Protein AF-A0A7S0QU33-F1 (afdb_monomer)

Secondary structure (DSSP, 8-state):
---PPPPPPPPEEEEE--TTTS-TTTHHHHHHHHHHHTT--EEEE---SHHHHHHT-TTEEEEE----SS-SGGGS-HHHHHHHHHHHHTT-EEEESSTTSHHHHHHHHHHHT----B---EESS---EEEPPS---TT----TTTS--SBPP-SEE-PEEGGGSPTT-EEEEEETTEEEEEEEEEEEETTEEEEEE-B-TT-S--THHHHHHHHHHT----TTS----------------------S------------------------PPPPPP-PPPP---PPP-----------------------SS---------------

Solvent-accessible surface area (backbone atoms only — not comparable to full-atom values): 20404 Å² total; per-residue (Å²): 131,86,79,81,70,82,77,76,78,77,58,52,31,33,36,49,54,32,67,75,21,25,43,58,87,34,26,34,41,44,54,50,48,42,30,50,75,71,68,47,72,65,46,80,44,60,79,67,49,34,66,53,43,62,65,60,52,44,61,19,31,42,35,37,44,41,42,74,63,27,60,60,56,86,76,44,51,72,61,18,38,51,27,46,44,50,31,24,34,60,25,11,35,40,37,33,29,30,34,11,41,76,40,44,30,52,36,48,20,65,49,67,72,51,67,63,39,56,52,52,77,43,64,72,41,79,61,38,29,33,61,59,88,72,89,69,58,88,66,61,83,78,44,94,88,80,40,77,66,65,30,71,42,47,59,43,33,20,14,26,21,49,90,33,52,58,92,81,40,45,58,44,22,20,43,76,94,42,79,56,25,16,40,26,32,44,30,57,34,43,50,14,30,44,34,36,32,7,51,52,47,66,54,93,77,52,72,51,54,41,55,54,52,43,53,59,68,64,61,73,82,64,91,83,50,51,78,50,72,83,83,77,64,83,74,76,74,80,79,79,83,71,97,70,81,88,80,93,74,85,84,87,78,94,73,94,73,82,87,84,82,88,80,85,80,86,80,88,80,84,90,82,84,84,84,87,85,83,85,87,85,81,88,84,87,84,83,85,90,79,84,88,84,84,88,81,91,77,90,79,77,91,75,87,82,85,85,80,86,79,88,70,88,89,74,93,77,89,81,85,80,82,84,80,84,82,86,80,134

Organism: NCBI:txid1411642

Mean predicted aligned error: 16.17 Å

pLDDT: mean 72.42, std 28.37, range [24.34, 98.56]

Structure (mmCIF, N/CA/C/O backbone):
data_AF-A0A7S0QU33-F1
#
_entry.id   AF-A0A7S0QU33-F1
#
loop_
_atom_site.group_PDB
_atom_site.id
_atom_site.type_symbol
_atom_site.label_atom_id
_atom_site.label_alt_id
_atom_site.label_comp_id
_atom_site.label_asym_id
_atom_site.label_entity_id
_atom_site.label_seq_id
_atom_site.pdbx_PDB_ins_code
_atom_site.Cartn_x
_atom_site.Cartn_y
_atom_site.Cartn_z
_atom_site.occupancy
_atom_site.B_iso_or_equiv
_atom_site.auth_seq_id
_atom_site.auth_comp_id
_atom_site.auth_asym_id
_atom_site.auth_atom_id
_atom_site.pdbx_PDB_model_num
ATOM 1 N N . GLY A 1 1 ? -28.011 -23.285 -18.938 1.00 37.91 1 GLY A N 1
ATOM 2 C CA . GLY A 1 1 ? -27.652 -21.861 -19.028 1.00 37.91 1 GLY A CA 1
ATOM 3 C C . GLY A 1 1 ? -26.923 -21.502 -17.762 1.00 37.91 1 GLY A C 1
ATOM 4 O O . GLY A 1 1 ? -27.447 -21.803 -16.700 1.00 37.91 1 GLY A O 1
ATOM 5 N N . PHE A 1 2 ? -25.710 -20.969 -17.866 1.00 29.53 2 PHE A N 1
ATOM 6 C CA . PHE A 1 2 ? -24.982 -20.482 -16.698 1.00 29.53 2 PHE A CA 1
ATOM 7 C C . PHE A 1 2 ? -25.530 -19.105 -16.334 1.00 29.53 2 PHE A C 1
ATOM 9 O O . PHE A 1 2 ? -25.471 -18.174 -17.134 1.00 29.53 2 PHE A O 1
ATOM 16 N N . THR A 1 3 ? -26.120 -19.001 -15.150 1.00 30.78 3 THR A N 1
ATOM 17 C CA . THR A 1 3 ? -26.525 -17.731 -14.557 1.00 30.78 3 THR A CA 1
ATOM 18 C C . THR A 1 3 ? -25.258 -17.061 -14.040 1.00 30.78 3 THR A C 1
ATOM 20 O O . THR A 1 3 ? -24.637 -17.560 -13.103 1.00 30.78 3 THR A O 1
ATOM 23 N N . TYR A 1 4 ? -24.839 -15.961 -14.665 1.00 34.97 4 TYR A N 1
ATOM 24 C CA . TYR A 1 4 ? -23.817 -15.098 -14.082 1.00 34.97 4 TYR A CA 1
ATOM 25 C C . TYR A 1 4 ? -24.393 -14.525 -12.784 1.00 34.97 4 TYR A C 1
ATOM 27 O O . TYR A 1 4 ? -25.460 -13.907 -12.795 1.00 34.97 4 TYR A O 1
ATOM 35 N N . GLY A 1 5 ? -23.731 -14.802 -11.658 1.00 34.19 5 GLY A N 1
ATOM 36 C CA . GLY A 1 5 ? -24.040 -14.153 -10.386 1.00 34.19 5 GLY A CA 1
ATOM 37 C C . GLY A 1 5 ? -23.886 -12.630 -10.495 1.00 34.19 5 GLY A C 1
ATOM 38 O O . GLY A 1 5 ? -23.319 -12.147 -11.479 1.00 34.19 5 GLY A O 1
ATOM 39 N N . PRO A 1 6 ? -24.391 -11.862 -9.513 1.00 36.75 6 PRO A N 1
ATOM 40 C CA . PRO A 1 6 ? -24.254 -10.411 -9.521 1.00 36.75 6 PRO A CA 1
ATOM 41 C C . PRO A 1 6 ? -22.778 -10.046 -9.690 1.00 36.75 6 PRO A C 1
ATOM 43 O O . PRO A 1 6 ? -21.927 -10.532 -8.943 1.00 36.75 6 PRO A O 1
ATOM 46 N N . THR A 1 7 ? -22.482 -9.220 -10.693 1.00 40.84 7 THR A N 1
ATOM 47 C CA . THR A 1 7 ? -21.170 -8.609 -10.895 1.00 40.84 7 THR A CA 1
ATOM 48 C C . THR A 1 7 ? -20.750 -8.003 -9.562 1.00 40.84 7 THR A C 1
ATOM 50 O O . THR A 1 7 ? -21.481 -7.178 -9.010 1.00 40.84 7 THR A O 1
ATOM 53 N N . ALA A 1 8 ? -19.631 -8.463 -8.997 1.00 52.16 8 ALA A N 1
ATOM 54 C CA . ALA A 1 8 ? -19.090 -7.868 -7.784 1.00 52.16 8 ALA A CA 1
ATOM 55 C C . ALA A 1 8 ? -18.996 -6.352 -8.010 1.00 52.16 8 ALA A C 1
ATOM 57 O O . ALA A 1 8 ? -18.514 -5.920 -9.058 1.00 52.16 8 ALA A O 1
ATOM 58 N N . ALA A 1 9 ? -19.535 -5.556 -7.081 1.00 53.78 9 ALA A N 1
ATOM 59 C CA . ALA A 1 9 ? -19.411 -4.105 -7.150 1.00 53.78 9 ALA A CA 1
ATOM 60 C C . ALA A 1 9 ? -17.927 -3.762 -7.339 1.00 53.78 9 ALA A C 1
ATOM 62 O O . ALA A 1 9 ? -17.094 -4.308 -6.614 1.00 53.78 9 ALA A O 1
ATOM 63 N N . SER A 1 10 ? -17.599 -2.930 -8.332 1.00 60.75 10 SER A N 1
ATOM 64 C CA . SER A 1 10 ? -16.208 -2.560 -8.592 1.00 60.75 10 SER A CA 1
ATOM 65 C C . SER A 1 10 ? -15.614 -1.956 -7.325 1.00 60.75 10 SER A C 1
ATOM 67 O O . SER A 1 10 ? -16.211 -1.039 -6.752 1.00 60.75 10 SER A O 1
ATOM 69 N N . ASN A 1 11 ? -14.456 -2.449 -6.892 1.00 73.69 11 ASN A N 1
ATOM 70 C CA . ASN A 1 11 ? -13.748 -1.827 -5.782 1.00 73.69 11 ASN A CA 1
ATOM 71 C C . ASN A 1 11 ? -13.455 -0.371 -6.149 1.00 73.69 11 ASN A C 1
ATOM 73 O O . ASN A 1 11 ? -12.926 -0.098 -7.226 1.00 73.69 11 ASN A O 1
ATOM 77 N N . ILE A 1 12 ? -13.798 0.565 -5.265 1.00 89.31 12 ILE A N 1
ATOM 78 C CA . ILE A 1 12 ? -13.399 1.959 -5.458 1.00 89.31 12 ILE A CA 1
ATOM 79 C C . ILE A 1 12 ? -11.929 2.060 -5.062 1.00 89.31 12 ILE A C 1
ATOM 81 O O . ILE A 1 12 ? -11.586 1.777 -3.912 1.00 89.31 12 ILE A O 1
ATOM 85 N N . VAL A 1 13 ? -11.073 2.437 -6.010 1.00 95.44 13 VAL A N 1
ATOM 86 C CA . VAL A 1 13 ? -9.647 2.671 -5.770 1.00 95.44 13 VAL A CA 1
ATOM 87 C C . VAL A 1 13 ? -9.445 4.133 -5.397 1.00 95.44 13 VAL A C 1
ATOM 89 O O . VAL A 1 13 ? -10.005 5.025 -6.030 1.00 95.44 13 VAL A O 1
ATOM 92 N N . ARG A 1 14 ? -8.663 4.391 -4.351 1.00 97.12 14 ARG A N 1
ATOM 93 C CA . ARG A 1 14 ? -8.350 5.741 -3.884 1.00 97.12 14 ARG A CA 1
ATOM 94 C C . ARG A 1 14 ? -6.863 5.898 -3.659 1.00 97.12 14 ARG A C 1
ATOM 96 O O . ARG A 1 14 ? -6.252 5.019 -3.059 1.00 97.12 14 ARG A O 1
ATOM 103 N N . VAL A 1 15 ? -6.302 7.019 -4.093 1.00 98.25 15 VAL A N 1
ATOM 104 C CA . VAL A 1 15 ? -4.880 7.332 -3.932 1.00 98.25 15 VAL A CA 1
ATOM 105 C C . VAL A 1 15 ? -4.728 8.506 -2.971 1.00 98.25 15 VAL A C 1
ATOM 107 O O . VAL A 1 15 ? -5.352 9.557 -3.150 1.00 98.25 15 VAL A O 1
ATOM 110 N N . PHE A 1 16 ? -3.915 8.317 -1.933 1.00 98.56 16 PHE A N 1
ATOM 111 C CA . PHE A 1 16 ? -3.580 9.370 -0.982 1.00 98.56 16 PHE A CA 1
ATOM 112 C C . PHE A 1 16 ? -2.624 10.385 -1.621 1.00 98.56 16 PHE A C 1
ATOM 114 O O . PHE A 1 16 ? -1.623 10.008 -2.221 1.00 98.56 16 PHE A O 1
ATOM 121 N N . TYR A 1 17 ? -2.943 11.672 -1.494 1.00 98.44 17 TYR A N 1
ATOM 122 C CA . TYR A 1 17 ? -2.355 12.760 -2.293 1.00 98.44 17 TYR A CA 1
ATOM 123 C C . TYR A 1 17 ? -2.097 14.028 -1.488 1.00 98.44 17 TYR A C 1
ATOM 125 O O . TYR A 1 17 ? -2.180 15.151 -1.989 1.00 98.44 17 TYR A O 1
ATOM 133 N N . ASN A 1 18 ? -1.858 13.875 -0.193 1.00 98.56 18 ASN A N 1
ATOM 134 C CA . ASN A 1 18 ? -1.586 15.020 0.651 1.00 98.56 18 ASN A CA 1
ATOM 135 C C . ASN A 1 18 ? -0.123 15.478 0.464 1.00 98.56 18 ASN A C 1
ATOM 137 O O . ASN A 1 18 ? 0.781 14.755 0.892 1.00 98.56 18 ASN A O 1
ATOM 141 N N . PRO A 1 19 ? 0.128 16.676 -0.100 1.00 98.44 19 PRO A N 1
ATOM 142 C CA . PRO A 1 19 ? 1.479 17.148 -0.411 1.00 98.44 19 PRO A CA 1
ATOM 143 C C . PRO A 1 19 ? 2.332 17.434 0.831 1.00 98.44 19 PRO A C 1
ATOM 145 O O . PRO A 1 19 ? 3.513 17.728 0.710 1.00 98.44 19 PRO A O 1
ATOM 148 N N . SER A 1 20 ? 1.754 17.385 2.036 1.00 98.50 20 SER A N 1
ATOM 149 C CA . SER A 1 20 ? 2.531 17.433 3.277 1.00 98.50 20 SER A CA 1
ATOM 150 C C . SER A 1 20 ? 3.271 16.127 3.570 1.00 98.50 20 SER A C 1
ATOM 152 O O . SER A 1 20 ? 4.161 16.138 4.415 1.00 98.50 20 SER A O 1
ATOM 154 N N . PHE A 1 21 ? 2.906 15.019 2.917 1.00 98.50 21 PHE A N 1
ATOM 155 C CA . PHE A 1 21 ? 3.463 13.696 3.208 1.00 98.50 21 PHE A CA 1
ATOM 156 C C . PHE A 1 21 ? 3.983 12.981 1.967 1.00 98.50 21 PHE A C 1
ATOM 158 O O . PHE A 1 21 ? 5.049 12.389 2.045 1.00 98.50 21 PHE A O 1
ATOM 165 N N . VAL A 1 22 ? 3.282 13.061 0.835 1.00 98.19 22 VAL A N 1
ATOM 166 C CA . VAL A 1 22 ? 3.696 12.410 -0.419 1.00 98.19 22 VAL A CA 1
ATOM 167 C C . VAL A 1 22 ? 4.172 13.452 -1.426 1.00 98.19 22 VAL A C 1
ATOM 169 O O . VAL A 1 22 ? 3.625 14.558 -1.466 1.00 98.19 22 VAL A O 1
ATOM 172 N N . ASP A 1 23 ? 5.134 13.104 -2.283 1.00 97.50 23 ASP A N 1
ATOM 173 C CA . ASP A 1 23 ? 5.440 13.937 -3.448 1.00 97.50 23 ASP A CA 1
ATOM 174 C C . ASP A 1 23 ? 4.382 13.693 -4.544 1.00 97.50 23 ASP A C 1
ATOM 176 O O . ASP A 1 23 ? 4.294 12.672 -5.232 1.00 97.50 23 ASP A O 1
ATOM 180 N N . VAL A 1 24 ? 3.497 14.687 -4.652 1.00 97.94 24 VAL A N 1
ATOM 181 C CA . VAL A 1 24 ? 2.342 14.692 -5.559 1.00 97.94 24 VAL A CA 1
ATOM 182 C C . VAL A 1 24 ? 2.713 14.950 -7.017 1.00 97.94 24 VAL A C 1
ATOM 184 O O . VAL A 1 24 ? 1.849 14.854 -7.886 1.00 97.94 24 VAL A O 1
ATOM 187 N N . THR A 1 25 ? 3.968 15.308 -7.286 1.00 97.50 25 THR A N 1
ATOM 188 C CA . THR A 1 25 ? 4.493 15.591 -8.627 1.00 97.50 25 THR A CA 1
ATOM 189 C C . THR A 1 25 ? 5.275 14.425 -9.217 1.00 97.50 25 THR A C 1
ATOM 191 O O . THR A 1 25 ? 5.573 14.454 -10.409 1.00 97.50 25 THR A O 1
ATOM 194 N N . ARG A 1 26 ? 5.595 13.406 -8.409 1.00 96.31 26 ARG A N 1
ATOM 195 C CA . ARG A 1 26 ? 6.291 12.189 -8.835 1.00 96.31 26 ARG A CA 1
ATOM 196 C C . ARG A 1 26 ? 5.549 10.941 -8.388 1.00 96.31 26 ARG A C 1
ATOM 198 O O . ARG A 1 26 ? 4.709 10.470 -9.138 1.00 96.31 26 ARG A O 1
ATOM 205 N N . GLU A 1 27 ? 5.798 10.413 -7.202 1.00 96.38 27 GLU A N 1
ATOM 206 C CA . GLU A 1 27 ? 5.392 9.068 -6.781 1.00 96.38 27 GLU A CA 1
ATOM 207 C C . GLU A 1 27 ? 3.871 8.912 -6.822 1.00 96.38 27 GLU A C 1
ATOM 209 O O . GLU A 1 27 ? 3.357 7.989 -7.457 1.00 96.38 27 GLU A O 1
ATOM 214 N N . ALA A 1 28 ? 3.127 9.853 -6.228 1.00 97.94 28 ALA A N 1
ATOM 215 C CA . ALA A 1 28 ? 1.667 9.793 -6.257 1.00 97.94 28 ALA A CA 1
ATOM 216 C C . ALA A 1 28 ? 1.124 9.936 -7.691 1.00 97.94 28 ALA A C 1
ATOM 218 O O . ALA A 1 28 ? 0.231 9.186 -8.091 1.00 97.94 28 ALA A O 1
ATOM 219 N N . MET A 1 29 ? 1.699 10.859 -8.477 1.00 98.19 29 MET A N 1
ATOM 220 C CA . MET A 1 29 ? 1.355 11.080 -9.890 1.00 98.19 29 MET A CA 1
ATOM 221 C C . MET A 1 29 ? 1.595 9.834 -10.732 1.00 98.19 29 MET A C 1
ATOM 223 O O . MET A 1 29 ? 0.696 9.388 -11.433 1.00 98.19 29 MET A O 1
ATOM 227 N N . HIS A 1 30 ? 2.764 9.223 -10.610 1.00 98.25 30 HIS A N 1
ATOM 228 C CA . HIS A 1 30 ? 3.146 8.039 -11.355 1.00 98.25 30 HIS A CA 1
ATOM 229 C C . HIS A 1 30 ? 2.296 6.820 -10.989 1.00 98.25 30 HIS A C 1
ATOM 231 O O . HIS A 1 30 ? 1.929 6.054 -11.879 1.00 98.25 30 HIS A O 1
ATOM 237 N N . MET A 1 31 ? 1.941 6.643 -9.711 1.00 98.12 31 MET A N 1
ATOM 238 C CA . MET A 1 31 ? 0.999 5.593 -9.314 1.00 98.12 31 MET A CA 1
ATOM 239 C C . MET A 1 31 ? -0.387 5.826 -9.935 1.00 98.12 31 MET A C 1
ATOM 241 O O . MET A 1 31 ? -0.985 4.886 -10.454 1.00 98.12 31 MET A O 1
ATOM 245 N N . SER A 1 32 ? -0.887 7.066 -9.955 1.00 98.06 32 SER A N 1
ATOM 246 C CA . SER A 1 32 ? -2.162 7.408 -10.613 1.00 98.06 32 SER A CA 1
ATOM 247 C C . SER A 1 32 ? -2.123 7.253 -12.133 1.00 98.06 32 SER A C 1
ATOM 249 O O . SER A 1 32 ? -3.102 6.801 -12.734 1.00 98.06 32 SER A O 1
ATOM 251 N N . ASP A 1 33 ? -0.998 7.587 -12.764 1.00 98.12 33 ASP A N 1
ATOM 252 C CA . ASP A 1 33 ? -0.774 7.391 -14.195 1.00 98.12 33 ASP A CA 1
ATOM 253 C C . ASP A 1 33 ? -0.796 5.901 -14.546 1.00 98.12 33 ASP A C 1
ATOM 255 O O . ASP A 1 33 ? -1.443 5.512 -15.517 1.00 98.12 33 ASP A O 1
ATOM 259 N N . ASP A 1 34 ? -0.158 5.052 -13.735 1.00 97.75 34 ASP A N 1
ATOM 260 C CA . ASP A 1 34 ? -0.164 3.599 -13.927 1.00 97.75 34 ASP A CA 1
ATOM 261 C C . ASP A 1 34 ? -1.577 3.010 -13.789 1.00 97.75 34 ASP A C 1
ATOM 263 O O . ASP A 1 34 ? -1.985 2.177 -14.602 1.00 97.75 34 ASP A O 1
ATOM 267 N N . LEU A 1 35 ? -2.360 3.473 -12.807 1.00 96.81 35 LEU A N 1
ATOM 268 C CA . LEU A 1 35 ? -3.768 3.083 -12.656 1.00 96.81 35 LEU A CA 1
ATOM 269 C C . LEU A 1 35 ? -4.606 3.531 -13.860 1.00 96.81 35 LEU A C 1
ATOM 271 O O . LEU A 1 35 ? -5.371 2.737 -14.411 1.00 96.81 35 LEU A O 1
ATOM 275 N N . SER A 1 36 ? -4.432 4.779 -14.302 1.00 96.81 36 SER A N 1
ATOM 276 C CA . SER A 1 36 ? -5.127 5.335 -15.471 1.00 96.81 36 SER A CA 1
ATOM 277 C C . SER A 1 36 ? -4.787 4.571 -16.747 1.00 96.81 36 SER A C 1
ATOM 279 O O . SER A 1 36 ? -5.680 4.233 -17.523 1.00 96.81 36 SER A O 1
ATOM 281 N N . ALA A 1 37 ? -3.506 4.252 -16.951 1.00 96.06 37 ALA A N 1
ATOM 282 C CA . ALA A 1 37 ? -3.022 3.491 -18.096 1.00 96.06 37 ALA A CA 1
ATOM 283 C C . ALA A 1 37 ? -3.596 2.065 -18.131 1.00 96.06 37 ALA A C 1
ATOM 285 O O . ALA A 1 37 ? -3.840 1.530 -19.212 1.00 96.06 37 ALA A O 1
ATOM 286 N N . ALA A 1 38 ? -3.871 1.473 -16.965 1.00 94.75 38 ALA A N 1
ATOM 287 C CA . ALA A 1 38 ? -4.558 0.188 -16.841 1.00 94.75 38 ALA A CA 1
ATOM 288 C C . ALA A 1 38 ? -6.095 0.282 -16.921 1.00 94.75 38 ALA A C 1
ATOM 290 O O . ALA A 1 38 ? -6.776 -0.737 -16.822 1.00 94.75 38 ALA A O 1
ATOM 291 N N . GLY A 1 39 ? -6.662 1.481 -17.094 1.00 94.62 39 GLY A N 1
ATOM 292 C CA . GLY A 1 39 ? -8.111 1.693 -17.133 1.00 94.62 39 GLY A CA 1
ATOM 293 C C . GLY A 1 39 ? -8.799 1.556 -15.770 1.00 94.62 39 GLY A C 1
ATOM 294 O O . GLY A 1 39 ? -10.012 1.352 -15.716 1.00 94.62 39 GLY A O 1
ATOM 295 N N . ILE A 1 40 ? -8.048 1.660 -14.670 1.00 93.81 40 ILE A N 1
ATOM 296 C CA . ILE A 1 40 ? -8.573 1.590 -13.306 1.00 93.81 40 ILE A CA 1
ATOM 297 C C . ILE A 1 40 ? -9.009 2.992 -12.874 1.00 93.81 40 ILE A C 1
ATOM 299 O O . ILE A 1 40 ? -8.189 3.875 -12.606 1.00 93.81 40 ILE A O 1
ATOM 303 N N . ALA A 1 41 ? -10.325 3.189 -12.788 1.00 93.75 41 ALA A N 1
ATOM 304 C CA . ALA A 1 41 ? -10.897 4.405 -12.226 1.00 93.75 41 ALA A CA 1
ATOM 305 C C . ALA A 1 41 ? -10.500 4.539 -10.750 1.00 93.75 41 ALA A C 1
ATOM 307 O O . ALA A 1 41 ? -10.657 3.596 -9.969 1.00 93.75 41 ALA A O 1
ATOM 308 N N . HIS A 1 42 ? -10.010 5.716 -10.372 1.00 95.19 42 HIS A N 1
ATOM 309 C CA . HIS A 1 42 ? -9.607 6.002 -9.005 1.00 95.19 42 HIS A CA 1
ATOM 310 C C . HIS A 1 42 ? -9.964 7.433 -8.599 1.00 95.19 42 HIS A C 1
ATOM 312 O O . HIS A 1 42 ? -10.117 8.324 -9.434 1.00 95.19 42 HIS A O 1
ATOM 318 N N . GLU A 1 43 ? -10.102 7.634 -7.293 1.00 96.56 43 GLU A N 1
ATOM 319 C CA . GLU A 1 43 ? -10.314 8.938 -6.673 1.00 96.56 43 GLU A CA 1
ATOM 320 C C . GLU A 1 43 ? -9.047 9.382 -5.942 1.00 96.56 43 GLU A C 1
ATOM 322 O O . GLU A 1 43 ? -8.257 8.571 -5.459 1.00 96.56 43 GLU A O 1
ATOM 327 N N . ILE A 1 44 ? -8.882 10.691 -5.816 1.00 97.25 44 ILE A N 1
ATOM 328 C CA . ILE A 1 44 ? -7.794 11.303 -5.063 1.00 97.25 44 ILE A CA 1
ATOM 329 C C . ILE A 1 44 ? -8.358 11.818 -3.739 1.00 97.25 44 ILE A C 1
ATOM 331 O O . ILE A 1 44 ? -9.435 12.415 -3.712 1.00 97.25 44 ILE A O 1
ATOM 335 N N . PHE A 1 45 ? -7.630 11.621 -2.640 1.00 97.88 45 PHE A N 1
ATOM 336 C CA . PHE A 1 45 ? -7.989 12.189 -1.341 1.00 97.88 45 PHE A CA 1
ATOM 337 C C . PHE A 1 45 ? -6.750 12.642 -0.562 1.00 97.88 45 PHE A C 1
ATOM 339 O O . PHE A 1 45 ? -5.646 12.139 -0.763 1.00 97.88 45 PHE A O 1
ATOM 346 N N . THR A 1 46 ? -6.925 13.617 0.329 1.00 98.25 46 THR A N 1
ATOM 347 C CA . THR A 1 46 ? -5.823 14.220 1.101 1.00 98.25 46 THR A CA 1
ATOM 348 C C . THR A 1 46 ? -6.033 14.162 2.611 1.00 98.25 46 THR A C 1
ATOM 350 O O . THR A 1 46 ? -5.087 14.370 3.372 1.00 98.25 46 THR A O 1
ATOM 353 N N . ASP A 1 47 ? -7.255 13.888 3.068 1.00 98.06 47 ASP A N 1
ATOM 354 C CA . ASP A 1 47 ? -7.563 13.809 4.491 1.00 98.06 47 ASP A CA 1
ATOM 355 C C . ASP A 1 47 ? -7.144 12.454 5.082 1.00 98.06 47 ASP A C 1
ATOM 357 O O . ASP A 1 47 ? -7.198 11.418 4.427 1.00 98.06 47 ASP A O 1
ATOM 361 N N . TYR A 1 48 ? -6.731 12.479 6.343 1.00 97.56 48 TYR A N 1
ATOM 362 C CA . TYR A 1 48 ? -6.281 11.324 7.122 1.00 97.56 48 TYR A CA 1
ATOM 363 C C . TYR A 1 48 ? -6.996 11.251 8.484 1.00 97.56 48 TYR A C 1
ATOM 365 O O . TYR A 1 48 ? -6.534 10.594 9.428 1.00 97.56 48 TYR A O 1
ATOM 373 N N . SER A 1 49 ? -8.134 11.943 8.614 1.00 98.00 49 SER A N 1
ATOM 374 C CA . SER A 1 49 ? -9.000 11.885 9.788 1.00 98.00 49 SER A CA 1
ATOM 375 C C . SER A 1 49 ? -9.654 10.510 9.965 1.00 98.00 49 SER A C 1
ATOM 377 O O . SER A 1 49 ? -9.860 9.753 9.015 1.00 98.00 49 SER A O 1
ATOM 379 N N . ALA A 1 50 ? -10.052 10.207 11.201 1.00 97.25 50 ALA A N 1
ATOM 380 C CA . ALA A 1 50 ? -10.798 8.993 11.521 1.00 97.25 50 ALA A CA 1
ATOM 381 C C . ALA A 1 50 ? -12.089 8.852 10.694 1.00 97.25 50 ALA A C 1
ATOM 383 O O . ALA A 1 50 ? -12.422 7.746 10.269 1.00 97.25 50 ALA A O 1
ATOM 384 N N . SER A 1 51 ? -12.792 9.962 10.442 1.00 96.31 51 SER A N 1
ATOM 385 C CA . SER A 1 51 ? -14.009 9.984 9.625 1.00 96.31 51 SER A CA 1
ATOM 386 C C . SER A 1 51 ? -13.748 9.634 8.165 1.00 96.31 51 SER A C 1
ATOM 388 O O . SER A 1 51 ? -14.563 8.939 7.564 1.00 96.31 51 SER A O 1
ATOM 390 N N . THR A 1 52 ? -12.615 10.064 7.605 1.00 95.31 52 THR A N 1
ATOM 391 C CA . THR A 1 52 ? -12.272 9.759 6.213 1.00 95.31 52 THR A CA 1
ATOM 392 C C . THR A 1 52 ? -12.036 8.266 6.020 1.00 95.31 52 THR A C 1
ATOM 394 O O . THR A 1 52 ? -12.696 7.667 5.170 1.00 95.31 52 THR A O 1
ATOM 397 N N . TRP A 1 53 ? -11.244 7.623 6.884 1.00 93.00 53 TRP A N 1
ATOM 398 C CA . TRP A 1 53 ? -11.040 6.167 6.826 1.00 93.00 53 TRP A CA 1
ATOM 399 C C . TRP A 1 53 ? -12.353 5.384 6.951 1.00 93.00 53 TRP A C 1
ATOM 401 O O . TRP A 1 53 ? -12.616 4.479 6.161 1.00 93.00 53 TRP A O 1
ATOM 411 N N . ALA A 1 54 ? -13.225 5.788 7.880 1.00 91.31 54 ALA A N 1
ATOM 412 C CA . ALA A 1 54 ? -14.529 5.156 8.070 1.00 91.31 54 ALA A CA 1
ATOM 413 C C . ALA A 1 54 ? -15.470 5.336 6.861 1.00 91.31 54 ALA A C 1
ATOM 415 O O . ALA A 1 54 ? -16.336 4.495 6.619 1.00 91.31 54 ALA A O 1
ATOM 416 N N . SER A 1 55 ? -15.305 6.413 6.086 1.00 92.88 55 SER A N 1
ATOM 417 C CA . SER A 1 55 ? -16.171 6.730 4.944 1.00 92.88 55 SER A CA 1
ATOM 418 C C . SER A 1 55 ? -15.890 5.897 3.690 1.00 92.88 55 SER A C 1
ATOM 420 O O . SER A 1 55 ? -16.764 5.771 2.834 1.00 92.88 55 SER A O 1
ATOM 422 N N . HIS A 1 56 ? -14.697 5.305 3.563 1.00 87.62 56 HIS A N 1
ATOM 423 C CA . HIS A 1 56 ? -14.263 4.674 2.312 1.00 87.62 56 HIS A CA 1
ATOM 424 C C . HIS A 1 56 ? -14.972 3.354 1.974 1.00 87.62 56 HIS A C 1
ATOM 426 O O . HIS A 1 56 ? -14.892 2.898 0.830 1.00 87.62 56 HIS A O 1
ATOM 432 N N . GLY A 1 57 ? -15.746 2.803 2.913 1.00 84.06 57 GLY A N 1
ATOM 433 C CA . GLY A 1 57 ? -16.437 1.527 2.763 1.00 84.06 57 GLY A CA 1
ATOM 434 C C . GLY A 1 57 ? -15.474 0.343 2.868 1.00 84.06 57 GLY A C 1
ATOM 435 O O . GLY A 1 57 ? -14.287 0.442 2.578 1.00 84.06 57 GLY A O 1
ATOM 436 N N . SER A 1 58 ? -15.978 -0.813 3.286 1.00 79.25 58 SER A N 1
ATOM 437 C CA . SER A 1 58 ? -15.140 -1.985 3.569 1.00 79.25 58 SER A CA 1
ATOM 438 C C . SER A 1 58 ? -14.697 -2.781 2.336 1.00 79.25 58 SER A C 1
ATOM 440 O O . SER A 1 58 ? -14.091 -3.831 2.482 1.00 79.25 58 SER A O 1
ATOM 442 N N . ARG A 1 59 ? -15.010 -2.332 1.117 1.00 80.00 59 ARG A N 1
ATOM 443 C CA . ARG A 1 59 ? -14.601 -2.981 -0.146 1.00 80.00 59 ARG A CA 1
ATOM 444 C C . ARG A 1 59 ? -13.950 -1.982 -1.102 1.00 80.00 59 ARG A C 1
ATOM 446 O O . ARG A 1 59 ? -14.228 -1.965 -2.297 1.00 80.00 59 ARG A O 1
ATOM 453 N N . SER A 1 60 ? -13.139 -1.089 -0.549 1.00 92.00 60 SER A N 1
ATOM 454 C CA . SER A 1 60 ? -12.323 -0.152 -1.315 1.00 92.00 60 SER A CA 1
ATOM 455 C C . SER A 1 60 ? -10.850 -0.521 -1.235 1.00 92.00 60 SER A C 1
ATOM 457 O O . SER A 1 60 ? -10.405 -1.178 -0.290 1.00 92.00 60 SER A O 1
ATOM 459 N N . VAL A 1 61 ? -10.092 -0.039 -2.213 1.00 95.56 61 VAL A N 1
ATOM 460 C CA . VAL A 1 61 ? -8.633 -0.060 -2.183 1.00 95.56 61 VAL A CA 1
ATOM 461 C C . VAL A 1 61 ? -8.150 1.335 -1.832 1.00 95.56 61 VAL A C 1
ATOM 463 O O . VAL A 1 61 ? -8.585 2.310 -2.444 1.00 95.56 61 VAL A O 1
ATOM 466 N N . ILE A 1 62 ? -7.257 1.429 -0.856 1.00 97.31 62 ILE A N 1
ATOM 467 C CA . ILE A 1 62 ? -6.525 2.656 -0.556 1.00 97.31 62 ILE A CA 1
ATOM 468 C C . ILE A 1 62 ? -5.066 2.408 -0.889 1.00 97.31 62 ILE A C 1
ATOM 470 O O . ILE A 1 62 ? -4.463 1.458 -0.397 1.00 97.31 62 ILE A O 1
ATOM 474 N N . ILE A 1 63 ? -4.518 3.284 -1.716 1.00 98.38 63 ILE A N 1
ATOM 475 C CA . ILE A 1 63 ? -3.120 3.304 -2.110 1.00 98.38 63 ILE A CA 1
ATOM 476 C C . ILE A 1 63 ? -2.481 4.498 -1.411 1.00 98.38 63 ILE A C 1
ATOM 478 O O . ILE A 1 63 ? -2.907 5.638 -1.606 1.00 98.38 63 ILE A O 1
ATOM 482 N N . ILE A 1 64 ? -1.475 4.229 -0.588 1.00 98.44 64 ILE A N 1
ATOM 483 C CA . ILE A 1 64 ? -0.601 5.238 0.003 1.00 98.44 64 ILE A CA 1
ATOM 484 C C . ILE A 1 64 ? 0.717 5.179 -0.777 1.00 98.44 64 ILE A C 1
ATOM 486 O O . ILE A 1 64 ? 1.433 4.181 -0.666 1.00 98.44 64 ILE A O 1
ATOM 490 N N . PRO A 1 65 ? 1.028 6.191 -1.605 1.00 98.06 65 PRO A N 1
ATOM 491 C CA . PRO A 1 65 ? 2.351 6.325 -2.208 1.00 98.06 65 PRO A CA 1
ATOM 492 C C . PRO A 1 65 ? 3.444 6.438 -1.146 1.00 98.06 65 PRO A C 1
ATOM 494 O O . PRO A 1 65 ? 3.159 6.491 0.050 1.00 98.06 65 PRO A O 1
ATOM 497 N N . GLU A 1 66 ? 4.697 6.524 -1.577 1.00 96.06 66 GLU A N 1
ATOM 498 C CA . GLU A 1 66 ? 5.778 6.852 -0.653 1.00 96.06 66 GLU A CA 1
ATOM 499 C C . GLU A 1 66 ? 5.501 8.185 0.066 1.00 96.06 66 GLU A C 1
ATOM 501 O O . GLU A 1 66 ? 5.160 9.206 -0.539 1.00 96.06 66 GLU A O 1
ATOM 506 N N . LEU A 1 67 ? 5.641 8.159 1.386 1.00 97.44 67 LEU A N 1
ATOM 507 C CA . LEU A 1 67 ? 5.581 9.277 2.314 1.00 97.44 67 LEU A CA 1
ATOM 508 C C . LEU A 1 67 ? 6.917 10.047 2.283 1.00 97.44 67 LEU A C 1
ATOM 510 O O . LEU A 1 67 ? 7.549 10.276 3.317 1.00 97.44 67 LEU A O 1
ATOM 514 N N . GLU A 1 68 ? 7.337 10.437 1.079 1.00 95.25 68 GLU A N 1
ATOM 515 C CA . GLU A 1 68 ? 8.649 11.025 0.768 1.00 95.25 68 GLU A CA 1
ATOM 516 C C . GLU A 1 68 ? 8.842 12.417 1.387 1.00 95.25 68 GLU A C 1
ATOM 518 O O . GLU A 1 68 ? 9.941 12.817 1.764 1.00 95.25 68 GLU A O 1
ATOM 523 N N . THR A 1 69 ? 7.762 13.188 1.526 1.00 96.94 69 THR A N 1
ATOM 524 C CA . THR A 1 69 ? 7.858 14.570 2.018 1.00 96.94 69 THR A CA 1
ATOM 525 C C . THR A 1 69 ? 7.921 14.637 3.542 1.00 96.94 69 THR A C 1
ATOM 527 O O . THR A 1 69 ? 8.617 15.487 4.098 1.00 96.94 69 THR A O 1
ATOM 530 N N . SER A 1 70 ? 7.182 13.769 4.240 1.00 97.50 70 SER A N 1
ATOM 531 C CA . SER A 1 70 ? 7.181 13.710 5.704 1.00 97.50 70 SER A CA 1
ATOM 532 C C . SER A 1 70 ? 6.469 12.462 6.221 1.00 97.50 70 SER A C 1
ATOM 534 O O . SER A 1 70 ? 5.628 11.869 5.546 1.00 97.50 70 SER A O 1
ATOM 536 N N . SER A 1 71 ? 6.724 12.121 7.484 1.00 97.31 71 SER A N 1
ATOM 537 C CA . SER A 1 71 ? 6.002 11.058 8.175 1.00 97.31 71 SER A CA 1
ATOM 538 C C . SER A 1 71 ? 4.541 11.438 8.411 1.00 97.31 71 SER A C 1
ATOM 540 O O . SER A 1 71 ? 4.245 12.441 9.062 1.00 97.31 71 SER A O 1
ATOM 542 N N . LEU A 1 72 ? 3.614 10.592 7.954 1.00 98.06 72 LEU A N 1
ATOM 543 C CA . LEU A 1 72 ? 2.187 10.726 8.266 1.00 98.06 72 LEU A CA 1
ATOM 544 C C . LEU A 1 72 ? 1.894 10.441 9.749 1.00 98.06 72 LEU A C 1
ATOM 546 O O . LEU A 1 72 ? 0.981 11.021 10.340 1.00 98.06 72 LEU A O 1
ATOM 550 N N . LEU A 1 73 ? 2.674 9.549 10.365 1.00 97.75 73 LEU A N 1
ATOM 551 C CA . LEU A 1 73 ? 2.377 8.985 11.679 1.00 97.75 73 LEU A CA 1
ATOM 552 C C . LEU A 1 73 ? 2.242 10.041 12.801 1.00 97.75 73 LEU A C 1
ATOM 554 O O . LEU A 1 73 ? 1.246 9.975 13.530 1.00 97.75 73 LEU A O 1
ATOM 558 N N . PRO A 1 74 ? 3.161 11.019 12.952 1.00 98.06 74 PRO A N 1
ATOM 559 C CA . PRO A 1 74 ? 3.053 12.051 13.985 1.00 98.06 74 PRO A CA 1
ATOM 560 C C . PRO A 1 74 ? 1.839 12.970 13.814 1.00 98.06 74 PRO A C 1
ATOM 562 O O . PRO A 1 74 ? 1.346 13.520 14.796 1.00 98.06 74 PRO A O 1
ATOM 565 N N . SER A 1 75 ? 1.341 13.134 12.585 1.00 98.12 75 SER A N 1
ATOM 566 C CA . SER A 1 75 ? 0.170 13.968 12.295 1.00 98.12 75 SER A CA 1
ATOM 567 C C . SER A 1 75 ? -1.153 13.246 12.551 1.00 98.12 75 SER A C 1
ATOM 569 O O . SER A 1 75 ? -2.185 13.891 12.733 1.00 98.12 75 SER A O 1
ATOM 571 N N . MET A 1 76 ? -1.154 11.912 12.603 1.00 98.19 76 MET A N 1
ATOM 572 C CA . MET A 1 76 ? -2.365 11.146 12.877 1.00 98.19 76 MET A CA 1
ATOM 573 C C . MET A 1 76 ? -2.737 11.198 14.362 1.00 98.19 76 MET A C 1
ATOM 575 O O . MET A 1 76 ? -1.958 10.833 15.245 1.00 98.19 76 MET A O 1
ATOM 579 N N . ALA A 1 77 ? -3.992 11.541 14.650 1.00 97.94 77 ALA A N 1
ATOM 580 C CA . ALA A 1 77 ? -4.572 11.289 15.964 1.00 97.94 77 ALA A CA 1
ATOM 581 C C . ALA A 1 77 ? -4.678 9.774 16.228 1.00 97.94 77 ALA A C 1
ATOM 583 O O . ALA A 1 77 ? -4.788 8.972 15.297 1.00 97.94 77 ALA A O 1
ATOM 584 N N . ALA A 1 78 ? -4.728 9.372 17.502 1.00 97.88 78 ALA A N 1
ATOM 585 C CA . ALA A 1 78 ? -4.921 7.966 17.872 1.00 97.88 78 ALA A CA 1
ATOM 586 C C . ALA A 1 78 ? -6.185 7.367 17.229 1.00 97.88 78 ALA A C 1
ATOM 588 O O . ALA A 1 78 ? -6.128 6.280 16.663 1.00 97.88 78 ALA A O 1
ATOM 589 N N . ALA A 1 79 ? -7.288 8.123 17.215 1.00 97.94 79 ALA A N 1
ATOM 590 C CA . ALA A 1 79 ? -8.528 7.712 16.562 1.00 97.94 79 ALA A CA 1
ATOM 591 C C . ALA A 1 79 ? -8.369 7.492 15.046 1.00 97.94 79 ALA A C 1
ATOM 593 O O . ALA A 1 79 ? -8.976 6.574 14.503 1.00 97.94 79 ALA A O 1
ATOM 594 N N . SER A 1 80 ? -7.538 8.286 14.357 1.00 98.44 80 SER A N 1
ATOM 595 C CA . SER A 1 80 ? -7.259 8.081 12.929 1.00 98.44 80 SER A CA 1
ATOM 596 C C . SER A 1 80 ? -6.528 6.765 12.684 1.00 98.44 80 SER A C 1
ATOM 598 O O . SER A 1 80 ? -6.896 6.031 11.772 1.00 98.44 80 SER A O 1
ATOM 600 N N . ARG A 1 81 ? -5.524 6.440 13.511 1.00 98.50 81 ARG A N 1
ATOM 601 C CA . ARG A 1 81 ? -4.789 5.167 13.413 1.00 98.50 81 ARG A CA 1
ATOM 602 C C . ARG A 1 81 ? -5.705 3.973 13.666 1.00 98.50 81 ARG A C 1
ATOM 604 O O . ARG A 1 81 ? -5.695 3.024 12.888 1.00 98.50 81 ARG A O 1
ATOM 611 N N . THR A 1 82 ? -6.531 4.053 14.711 1.00 98.25 82 THR A N 1
ATOM 612 C CA . THR A 1 82 ? -7.539 3.029 15.012 1.00 98.25 82 THR A CA 1
ATOM 613 C C . THR A 1 82 ? -8.510 2.853 13.848 1.00 98.25 82 THR A C 1
ATOM 615 O O . THR A 1 82 ? -8.722 1.726 13.417 1.00 98.25 82 THR A O 1
ATOM 618 N N . SER A 1 83 ? -9.030 3.947 13.286 1.00 98.06 83 SER A N 1
ATOM 619 C CA . SER A 1 83 ? -9.977 3.893 12.166 1.00 98.06 83 SER A CA 1
ATOM 620 C C . SER A 1 83 ? -9.360 3.272 10.905 1.00 98.06 83 SER A C 1
ATOM 622 O O . SER A 1 83 ? -9.987 2.426 10.275 1.00 98.06 83 SER A O 1
ATOM 624 N N . LEU A 1 84 ? -8.102 3.595 10.570 1.00 98.25 84 LEU A N 1
ATOM 625 C CA . LEU A 1 84 ? -7.384 2.946 9.463 1.00 98.25 84 LEU A CA 1
ATOM 626 C C . LEU A 1 84 ? -7.242 1.432 9.693 1.00 98.25 84 LEU A C 1
ATOM 628 O O . LEU A 1 84 ? -7.550 0.634 8.806 1.00 98.25 84 LEU A O 1
ATOM 632 N N . ARG A 1 85 ? -6.821 1.028 10.898 1.00 98.25 85 ARG A N 1
ATOM 633 C CA . ARG A 1 85 ? -6.697 -0.386 11.281 1.00 98.25 85 ARG A CA 1
ATOM 634 C C . ARG A 1 85 ? -8.039 -1.117 11.180 1.00 98.25 85 ARG A C 1
ATOM 636 O O . ARG A 1 85 ? -8.104 -2.211 10.625 1.00 98.25 85 ARG A O 1
ATOM 643 N N . GLU A 1 86 ? -9.107 -0.530 11.715 1.00 96.56 86 GLU A N 1
ATOM 644 C CA . GLU A 1 86 ? -10.460 -1.103 11.701 1.00 96.56 86 GLU A CA 1
ATOM 645 C C . GLU A 1 86 ? -11.051 -1.176 10.291 1.00 96.56 86 GLU A C 1
ATOM 647 O O . GLU A 1 86 ? -11.722 -2.157 9.959 1.00 96.56 86 GLU A O 1
ATOM 652 N N . TRP A 1 87 ? -10.764 -0.193 9.436 1.00 96.50 87 TRP A N 1
ATOM 653 C CA . TRP A 1 87 ? -11.162 -0.211 8.031 1.00 96.50 87 TRP A CA 1
ATOM 654 C C . TRP A 1 87 ? -10.532 -1.396 7.281 1.00 96.50 87 TRP A C 1
ATOM 656 O O . TRP A 1 87 ? -11.260 -2.150 6.628 1.00 96.50 87 TRP A O 1
ATOM 666 N N . VAL A 1 88 ? -9.222 -1.643 7.445 1.00 96.19 88 VAL A N 1
ATOM 667 C CA . VAL A 1 88 ? -8.577 -2.846 6.878 1.00 96.19 88 VAL A CA 1
ATOM 668 C C . VAL A 1 88 ? -9.199 -4.108 7.475 1.00 96.19 88 VAL A C 1
ATOM 670 O O . VAL A 1 88 ? -9.634 -4.983 6.732 1.00 96.19 88 V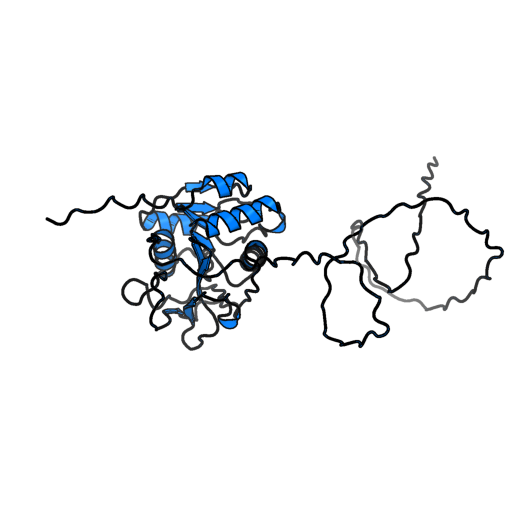AL A O 1
ATOM 673 N N . ALA A 1 89 ? -9.343 -4.185 8.804 1.00 95.25 89 ALA A N 1
ATOM 674 C CA . ALA A 1 89 ? -9.942 -5.350 9.465 1.00 95.25 89 ALA A CA 1
ATOM 675 C C . ALA A 1 89 ? -11.359 -5.674 8.961 1.00 95.25 89 ALA A C 1
ATOM 677 O O . ALA A 1 89 ? -11.769 -6.836 8.974 1.00 95.25 89 ALA A O 1
ATOM 678 N N . SER A 1 90 ? -12.099 -4.661 8.507 1.00 92.62 90 SER A N 1
ATOM 679 C CA . SER A 1 90 ? -13.469 -4.794 8.012 1.00 92.62 90 SER A CA 1
ATOM 680 C C . SER A 1 90 ? -13.563 -5.231 6.547 1.00 92.62 90 SER A C 1
ATOM 682 O O . SER A 1 90 ? -14.669 -5.510 6.086 1.00 92.62 90 SER A O 1
ATOM 684 N N . GLY A 1 91 ? -12.446 -5.308 5.816 1.00 91.69 91 GLY A N 1
ATOM 685 C CA . GLY A 1 91 ? -12.418 -5.709 4.403 1.00 91.69 91 GLY A CA 1
ATOM 686 C C . GLY A 1 91 ? -11.600 -4.804 3.482 1.00 91.69 91 GLY A C 1
ATOM 687 O O . GLY A 1 91 ? -11.426 -5.140 2.311 1.00 91.69 91 GLY A O 1
ATOM 688 N N . GLY A 1 92 ? -11.104 -3.669 3.985 1.00 94.00 92 GLY A N 1
ATOM 689 C CA . GLY A 1 92 ? -10.297 -2.741 3.200 1.00 94.00 92 GLY A CA 1
ATOM 690 C C . GLY A 1 92 ? -8.996 -3.366 2.693 1.00 94.00 92 GLY A C 1
ATOM 691 O O . GLY A 1 92 ? -8.379 -4.191 3.374 1.00 94.00 92 GLY A O 1
ATOM 692 N N . LEU A 1 93 ? -8.564 -2.950 1.500 1.00 95.62 93 LEU A N 1
ATOM 693 C CA . LEU A 1 93 ? -7.251 -3.288 0.956 1.00 95.62 93 LEU A CA 1
ATOM 694 C C . LEU A 1 93 ? -6.325 -2.076 1.025 1.00 95.62 93 LEU A C 1
ATOM 696 O O . LEU A 1 93 ? -6.503 -1.124 0.266 1.00 95.62 93 LEU A O 1
ATOM 700 N N . LEU A 1 94 ? -5.322 -2.132 1.897 1.00 97.75 94 LEU A N 1
ATOM 701 C CA . LEU A 1 94 ? -4.260 -1.132 1.944 1.00 97.75 94 LEU A CA 1
ATOM 702 C C . LEU A 1 94 ? -3.102 -1.563 1.040 1.00 97.75 94 LEU A C 1
ATOM 704 O O . LEU A 1 94 ? -2.527 -2.625 1.257 1.00 97.75 94 LEU A O 1
ATOM 708 N N . VAL A 1 95 ? -2.733 -0.730 0.074 1.00 98.25 95 VAL A N 1
ATOM 709 C CA . VAL A 1 95 ? -1.502 -0.854 -0.715 1.00 98.25 95 VAL A CA 1
ATOM 710 C C . VAL A 1 95 ? -0.584 0.299 -0.325 1.00 98.25 95 VAL A C 1
ATOM 712 O O . VAL A 1 95 ? -1.031 1.444 -0.313 1.00 98.25 95 VAL A O 1
ATOM 715 N N . ILE A 1 96 ? 0.676 0.024 0.002 1.00 98.12 96 ILE A N 1
ATOM 716 C CA . ILE A 1 96 ? 1.644 1.060 0.385 1.00 98.12 96 ILE A CA 1
ATOM 717 C C . ILE A 1 96 ? 2.950 0.926 -0.402 1.00 98.12 96 ILE A C 1
ATOM 719 O O . ILE A 1 96 ? 3.498 -0.174 -0.504 1.00 98.12 96 ILE A O 1
ATOM 723 N N . GLY A 1 97 ? 3.402 2.035 -0.995 1.00 96.06 97 GLY A N 1
ATOM 724 C CA . GLY A 1 97 ? 4.684 2.143 -1.704 1.00 96.06 97 GLY A CA 1
ATOM 725 C C . GLY A 1 97 ? 5.883 2.132 -0.754 1.00 96.06 97 GLY A C 1
ATOM 726 O O . GLY A 1 97 ? 5.696 2.183 0.455 1.00 96.06 97 GLY A O 1
ATOM 727 N N . ASN A 1 98 ? 7.094 2.010 -1.302 1.00 89.12 98 ASN A N 1
ATOM 728 C CA . ASN A 1 98 ? 8.379 1.931 -0.593 1.00 89.12 98 ASN A CA 1
ATOM 729 C C . ASN A 1 98 ? 8.357 1.236 0.793 1.00 89.12 98 ASN A C 1
ATOM 731 O O . ASN A 1 98 ? 8.814 1.751 1.813 1.00 89.12 98 ASN A O 1
ATOM 735 N N . CYS A 1 99 ? 7.789 0.031 0.852 1.00 84.00 99 CYS A N 1
ATOM 736 C CA . CYS A 1 99 ? 7.353 -0.563 2.115 1.00 84.00 99 CYS A CA 1
ATOM 737 C C . CYS A 1 99 ? 8.462 -1.061 3.059 1.00 84.00 99 CYS A C 1
ATOM 739 O O . CYS A 1 99 ? 8.136 -1.570 4.130 1.00 84.00 99 CYS A O 1
ATOM 741 N N . GLY A 1 100 ? 9.739 -1.014 2.672 1.00 78.88 100 GLY A N 1
ATOM 742 C CA . GLY A 1 100 ? 10.857 -1.553 3.456 1.00 78.88 100 GLY A CA 1
ATOM 743 C C . GLY A 1 100 ? 11.720 -0.513 4.154 1.00 78.88 100 GLY A C 1
ATOM 744 O O . GLY A 1 100 ? 12.770 -0.884 4.670 1.00 78.88 100 GLY A O 1
ATOM 745 N N . GLY A 1 101 ? 11.316 0.757 4.207 1.00 83.06 101 GLY A N 1
ATOM 746 C CA . GLY A 1 101 ? 12.065 1.794 4.912 1.00 83.06 101 GLY A CA 1
ATOM 747 C C . GLY A 1 101 ? 11.200 2.892 5.525 1.00 83.06 101 GLY A C 1
ATOM 748 O O . GLY A 1 101 ? 9.977 2.874 5.443 1.00 83.06 101 GLY A O 1
ATOM 749 N N . GLY A 1 102 ? 11.879 3.823 6.199 1.00 92.06 102 GLY A N 1
ATOM 750 C CA . GLY A 1 102 ? 11.378 5.166 6.480 1.00 92.06 102 GLY A CA 1
ATOM 751 C C . GLY A 1 102 ? 10.012 5.276 7.163 1.00 92.06 102 GLY A C 1
ATOM 752 O O . GLY A 1 102 ? 9.762 4.750 8.258 1.00 92.06 102 GLY A O 1
ATOM 753 N N . ASN A 1 103 ? 9.157 6.076 6.538 1.00 96.88 103 ASN A N 1
ATOM 754 C CA . ASN A 1 103 ? 7.907 6.570 7.101 1.00 96.88 103 ASN A CA 1
ATOM 755 C C . ASN A 1 103 ? 6.786 5.524 7.014 1.00 96.88 103 ASN A C 1
ATOM 757 O O . ASN A 1 103 ? 5.915 5.476 7.882 1.00 96.88 103 ASN A O 1
ATOM 761 N N . GLU A 1 104 ? 6.840 4.653 6.014 1.00 96.62 104 GLU A N 1
ATOM 762 C CA . GLU A 1 104 ? 5.866 3.619 5.681 1.00 96.62 104 GLU A CA 1
ATOM 763 C C . GLU A 1 104 ? 5.964 2.463 6.661 1.00 96.62 104 GLU A C 1
ATOM 765 O O . GLU A 1 104 ? 4.963 2.080 7.266 1.00 96.62 104 GLU A O 1
ATOM 770 N N . VAL A 1 105 ? 7.181 1.960 6.895 1.00 96.06 105 VAL A N 1
ATOM 771 C CA . VAL A 1 105 ? 7.435 0.935 7.917 1.00 96.06 105 VAL A CA 1
ATOM 772 C C . VAL A 1 105 ? 7.015 1.446 9.292 1.00 96.06 105 VAL A C 1
ATOM 774 O O . VAL A 1 105 ? 6.355 0.727 10.042 1.00 96.06 105 VAL A O 1
ATOM 777 N N . SER A 1 106 ? 7.334 2.703 9.612 1.00 97.50 106 SER A N 1
ATOM 778 C CA . SER A 1 106 ? 6.939 3.330 10.878 1.00 97.50 106 SER A CA 1
ATOM 779 C C . SER A 1 106 ? 5.416 3.417 11.021 1.00 97.50 106 SER A C 1
ATOM 781 O O . SER A 1 106 ? 4.868 3.068 12.071 1.00 97.50 106 SER A O 1
ATOM 783 N N . LEU A 1 107 ? 4.716 3.828 9.957 1.00 98.12 107 LEU A N 1
ATOM 784 C CA . LEU A 1 107 ? 3.257 3.869 9.914 1.00 98.12 107 LEU A CA 1
ATOM 785 C C . LEU A 1 107 ? 2.655 2.471 10.105 1.00 98.12 107 LEU A C 1
ATOM 787 O O . LEU A 1 107 ? 1.790 2.298 10.964 1.00 98.12 107 LEU A O 1
ATOM 791 N N . LEU A 1 108 ? 3.126 1.474 9.351 1.00 98.25 108 LEU A N 1
ATOM 792 C CA . LEU A 1 108 ? 2.640 0.097 9.427 1.00 98.25 108 LEU A CA 1
ATOM 793 C C . LEU A 1 108 ? 2.872 -0.513 10.814 1.00 98.25 108 LEU A C 1
ATOM 795 O O . LEU A 1 108 ? 1.941 -1.061 11.406 1.00 98.25 108 LEU A O 1
ATOM 799 N N . ASN A 1 109 ? 4.080 -0.368 11.364 1.00 98.12 109 ASN A N 1
ATOM 800 C CA . ASN A 1 109 ? 4.424 -0.860 12.697 1.00 98.12 109 ASN A CA 1
ATOM 801 C C . ASN A 1 109 ? 3.537 -0.234 13.774 1.00 98.12 109 ASN A C 1
ATOM 803 O O . ASN A 1 109 ? 3.026 -0.949 14.634 1.00 98.12 109 ASN A O 1
ATOM 807 N N . SER A 1 110 ? 3.275 1.072 13.695 1.00 98.19 110 SER A N 1
ATOM 808 C CA . SER A 1 110 ? 2.427 1.752 14.675 1.00 98.19 110 SER A CA 1
ATOM 809 C C . SER A 1 110 ? 0.939 1.409 14.535 1.00 98.19 110 SER A C 1
ATOM 811 O O . SER A 1 110 ? 0.283 1.122 15.535 1.00 98.19 110 SER A O 1
ATOM 813 N N . VAL A 1 111 ? 0.390 1.418 13.315 1.00 98.44 111 VAL A N 1
ATOM 814 C CA . VAL A 1 111 ? -1.047 1.190 13.070 1.00 98.44 111 VAL A CA 1
ATOM 815 C C . VAL A 1 111 ? -1.434 -0.264 13.321 1.00 98.44 111 VAL A C 1
ATOM 817 O O . VAL A 1 111 ? -2.506 -0.526 13.863 1.00 98.44 111 VAL A O 1
ATOM 820 N N . PHE A 1 112 ? -0.574 -1.211 12.948 1.00 98.12 112 PHE A N 1
ATOM 821 C CA . PHE A 1 112 ? -0.886 -2.639 12.991 1.00 98.12 112 PHE A CA 1
ATOM 822 C C . PHE A 1 112 ? -0.145 -3.403 14.093 1.00 98.12 112 PHE A C 1
ATOM 824 O O . PHE A 1 112 ? -0.300 -4.620 14.183 1.00 98.12 112 PHE A O 1
ATOM 831 N N . SER A 1 113 ? 0.610 -2.703 14.947 1.00 97.19 113 SER A N 1
ATOM 832 C CA . SER A 1 113 ? 1.431 -3.300 16.012 1.00 97.19 113 SER A CA 1
ATOM 833 C C . SER A 1 113 ? 2.412 -4.344 15.465 1.00 97.19 113 SER A C 1
ATOM 835 O O . SER A 1 113 ? 2.503 -5.461 15.971 1.00 97.19 113 SER A O 1
ATOM 837 N N . LEU A 1 114 ? 3.111 -3.977 14.389 1.00 96.88 114 LEU A N 1
ATOM 838 C CA . LEU A 1 114 ? 4.092 -4.823 13.709 1.00 96.88 114 LEU A CA 1
ATOM 839 C C . LEU A 1 114 ? 5.524 -4.477 14.129 1.00 96.88 114 LEU A C 1
ATOM 841 O O . LEU A 1 114 ? 5.785 -3.495 14.824 1.00 96.88 114 LEU A O 1
ATOM 845 N N . SER A 1 115 ? 6.465 -5.302 13.681 1.00 97.19 115 SER A N 1
ATOM 846 C CA . SER A 1 115 ? 7.906 -5.080 13.835 1.00 97.19 115 SER A CA 1
ATOM 847 C C . SER A 1 115 ? 8.632 -5.356 12.520 1.00 97.19 115 SER A C 1
ATOM 849 O O . SER A 1 115 ? 9.635 -6.065 12.488 1.00 97.19 115 SER A O 1
ATOM 851 N N . LEU A 1 116 ? 8.091 -4.819 11.423 1.00 96.94 116 LEU A N 1
ATOM 852 C CA . LEU A 1 116 ? 8.700 -4.891 10.101 1.00 96.94 116 LEU A CA 1
ATOM 853 C C . LEU A 1 116 ? 10.065 -4.199 10.119 1.00 96.94 116 LEU A C 1
ATOM 855 O O . LEU A 1 116 ? 10.218 -3.128 10.717 1.00 96.94 116 LEU A O 1
ATOM 859 N N . THR A 1 117 ? 11.035 -4.790 9.428 1.00 96.06 117 THR A N 1
ATOM 860 C CA . THR A 1 117 ? 12.385 -4.242 9.275 1.00 96.06 117 THR A CA 1
ATOM 861 C C . THR A 1 117 ? 12.816 -4.245 7.812 1.00 96.06 117 THR A C 1
ATOM 863 O O . THR A 1 117 ? 12.389 -5.088 7.021 1.00 96.06 117 THR A O 1
ATOM 866 N N . SER A 1 118 ? 13.682 -3.299 7.446 1.00 93.25 118 SER A N 1
ATOM 867 C CA . SER A 1 118 ? 14.297 -3.252 6.117 1.00 93.25 118 SER A CA 1
ATOM 868 C C . SER A 1 118 ? 15.201 -4.463 5.885 1.00 93.25 118 SER A C 1
ATOM 870 O O . SER A 1 118 ? 15.962 -4.838 6.776 1.00 93.25 118 SER A O 1
ATOM 872 N N . CYS A 1 119 ? 15.167 -5.045 4.682 1.00 91.81 119 CYS A N 1
ATOM 873 C CA . CYS A 1 119 ? 16.140 -6.048 4.228 1.00 91.81 119 CYS A CA 1
ATOM 874 C C . CYS A 1 119 ? 17.229 -5.446 3.324 1.00 91.81 119 CYS A C 1
ATOM 876 O O . CYS A 1 119 ? 17.783 -6.129 2.452 1.00 91.81 119 CYS A O 1
ATOM 878 N N . GLY A 1 120 ? 17.529 -4.167 3.544 1.00 88.06 120 GLY A N 1
ATOM 879 C CA . GLY A 1 120 ? 18.515 -3.396 2.803 1.00 88.06 120 GLY A CA 1
ATOM 880 C C . GLY A 1 120 ? 17.880 -2.457 1.785 1.00 88.06 120 GLY A C 1
ATOM 881 O O . GLY A 1 120 ? 16.701 -2.566 1.457 1.00 88.06 120 GLY A O 1
ATOM 882 N N . ASP A 1 121 ? 18.710 -1.559 1.271 1.00 88.19 121 ASP A N 1
ATOM 883 C CA . ASP A 1 121 ? 18.346 -0.588 0.248 1.00 88.19 121 ASP A CA 1
ATOM 884 C C . ASP A 1 121 ? 19.058 -0.949 -1.057 1.00 88.19 121 ASP A C 1
ATOM 886 O O . ASP A 1 121 ? 20.292 -0.967 -1.129 1.00 88.19 121 ASP A O 1
ATOM 890 N N . TYR A 1 122 ? 18.289 -1.268 -2.095 1.00 88.94 122 TYR A N 1
ATOM 891 C CA . TYR A 1 122 ? 18.832 -1.704 -3.377 1.00 88.94 122 TYR A CA 1
ATOM 892 C C . TYR A 1 122 ? 18.780 -0.538 -4.351 1.00 88.94 122 TYR A C 1
ATOM 894 O O . TYR A 1 122 ? 17.734 -0.236 -4.926 1.00 88.94 122 TYR A O 1
ATOM 902 N N . HIS A 1 123 ? 19.937 0.099 -4.530 1.00 85.25 123 HIS A N 1
ATOM 903 C CA . HIS A 1 123 ? 20.110 1.216 -5.446 1.00 85.25 123 HIS A CA 1
ATOM 904 C C . HIS A 1 123 ? 20.896 0.834 -6.703 1.00 85.25 123 HIS A C 1
ATOM 906 O O . HIS A 1 123 ? 21.750 -0.053 -6.685 1.00 85.25 123 HIS A O 1
ATOM 912 N N . GLY A 1 124 ? 20.635 1.544 -7.802 1.00 78.12 124 GLY A N 1
ATOM 913 C CA . GLY A 1 124 ? 21.456 1.464 -9.015 1.00 78.12 124 GLY A CA 1
ATOM 914 C C . GLY A 1 124 ? 21.070 0.385 -10.033 1.00 78.12 124 GLY A C 1
ATOM 915 O O . GLY A 1 124 ? 21.857 0.120 -10.937 1.00 78.12 124 GLY A O 1
ATOM 916 N N . GLY A 1 125 ? 19.878 -0.220 -9.937 1.00 78.88 125 GLY A N 1
ATOM 917 C CA . GLY A 1 125 ? 19.290 -0.947 -11.071 1.00 78.88 125 GLY A CA 1
ATOM 918 C C . GLY A 1 125 ? 19.965 -2.270 -11.435 1.00 78.88 125 GLY A C 1
ATOM 919 O O . GLY A 1 125 ? 19.937 -2.669 -12.595 1.00 78.88 125 GLY A O 1
ATOM 920 N N . SER A 1 126 ? 20.557 -2.977 -10.469 1.00 85.88 126 SER A N 1
ATOM 921 C CA . SER A 1 126 ? 21.213 -4.275 -10.708 1.00 85.88 126 SER A CA 1
ATOM 922 C C . SER A 1 126 ? 20.420 -5.495 -10.225 1.00 85.88 126 SER A C 1
ATOM 924 O O . SER A 1 126 ? 20.683 -6.612 -10.665 1.00 85.88 126 SER A O 1
ATOM 926 N N . THR A 1 127 ? 19.461 -5.307 -9.315 1.00 89.94 127 THR A N 1
ATOM 927 C CA . THR A 1 127 ? 18.769 -6.413 -8.637 1.00 89.94 127 THR A CA 1
ATOM 928 C C . THR A 1 127 ? 17.438 -6.741 -9.293 1.00 89.94 127 THR A C 1
ATOM 930 O O . THR A 1 127 ? 16.525 -5.923 -9.290 1.00 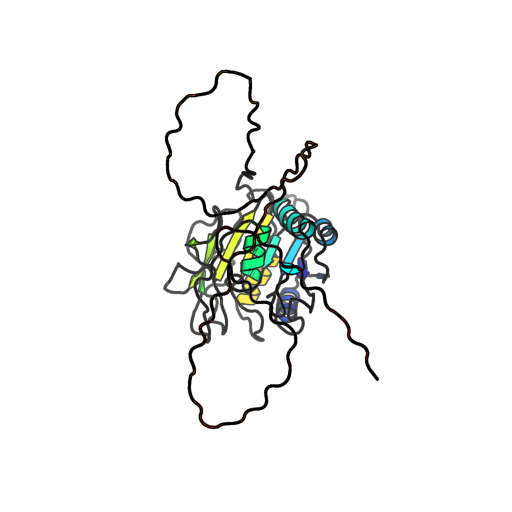89.94 127 THR A O 1
ATOM 933 N N . ILE A 1 128 ? 17.321 -7.959 -9.817 1.00 92.38 128 ILE A N 1
ATOM 934 C CA . ILE A 1 128 ? 16.090 -8.501 -10.398 1.00 92.38 128 ILE A CA 1
ATOM 935 C C . ILE A 1 128 ? 15.279 -9.203 -9.302 1.00 92.38 128 ILE A C 1
ATOM 937 O O . ILE A 1 128 ? 15.846 -9.900 -8.456 1.00 92.38 128 ILE A O 1
ATOM 941 N N . TRP A 1 129 ? 13.952 -9.066 -9.343 1.00 94.06 129 TRP A N 1
ATOM 942 C CA . TRP A 1 129 ? 13.053 -9.673 -8.359 1.00 94.06 129 TRP A CA 1
ATOM 943 C C . TRP A 1 129 ? 12.216 -10.763 -9.008 1.00 94.06 129 TRP A C 1
ATOM 945 O O . TRP A 1 129 ? 11.514 -10.531 -9.987 1.00 94.06 129 TRP A O 1
ATOM 955 N N . SER A 1 130 ? 12.303 -11.974 -8.478 1.00 94.25 130 SER A N 1
ATOM 956 C CA . SER A 1 130 ? 11.556 -13.120 -8.987 1.00 94.25 130 SER A CA 1
ATOM 957 C C . SER A 1 130 ? 10.352 -13.386 -8.105 1.00 94.25 130 SER A C 1
ATOM 959 O O . SER A 1 130 ? 10.440 -13.271 -6.880 1.00 94.25 130 SER A O 1
ATOM 961 N N . LEU A 1 131 ? 9.247 -13.777 -8.734 1.00 92.81 131 LEU A N 1
ATOM 962 C CA . LEU A 1 131 ? 8.105 -14.313 -8.010 1.00 92.81 131 LEU A CA 1
ATOM 963 C C . LEU A 1 131 ? 8.551 -15.552 -7.218 1.00 92.81 131 LEU A C 1
ATOM 965 O O . LEU A 1 131 ? 9.214 -16.441 -7.765 1.00 92.81 131 LEU A O 1
ATOM 969 N N . LEU A 1 132 ? 8.217 -15.598 -5.932 1.00 87.75 132 LEU A N 1
ATOM 970 C CA . LEU A 1 132 ? 8.554 -16.723 -5.071 1.00 87.75 132 LEU A CA 1
ATOM 971 C C . LEU A 1 132 ? 7.710 -17.951 -5.458 1.00 87.75 132 LEU A C 1
ATOM 973 O O . LEU A 1 132 ? 6.487 -17.851 -5.567 1.00 87.75 132 LEU A O 1
ATOM 977 N N . PRO A 1 133 ? 8.332 -19.123 -5.683 1.00 78.00 133 PRO A N 1
ATOM 978 C CA . PRO A 1 133 ? 7.603 -20.331 -6.039 1.00 78.00 133 PRO A CA 1
ATOM 979 C C . PRO A 1 133 ? 6.912 -20.932 -4.808 1.00 78.00 133 PRO A C 1
ATOM 981 O O . PRO A 1 133 ? 7.500 -21.005 -3.731 1.00 78.00 133 PRO A O 1
ATOM 984 N N . GLY A 1 134 ? 5.696 -21.449 -4.973 1.00 70.44 134 GLY A N 1
ATOM 985 C CA . GLY A 1 134 ? 5.031 -22.230 -3.931 1.00 70.44 134 GLY A CA 1
ATOM 986 C C . GLY A 1 134 ? 3.516 -22.300 -4.096 1.00 70.44 134 GLY A C 1
ATOM 987 O O . GLY A 1 134 ? 2.951 -21.577 -4.918 1.00 70.44 134 GLY A O 1
ATOM 988 N N . PRO A 1 135 ? 2.839 -23.177 -3.333 1.00 75.94 135 PRO A N 1
ATOM 989 C CA . PRO A 1 135 ? 1.395 -23.099 -3.202 1.00 75.94 135 PRO A CA 1
ATOM 990 C C . PRO A 1 135 ? 1.051 -21.771 -2.528 1.00 75.94 135 PRO A C 1
ATOM 992 O O . PRO A 1 135 ? 1.391 -21.537 -1.367 1.00 75.94 135 PRO A O 1
ATOM 995 N N . LEU A 1 136 ? 0.391 -20.896 -3.273 1.00 82.81 136 LEU A N 1
ATOM 996 C CA . LEU A 1 136 ? -0.081 -19.634 -2.737 1.00 82.81 136 LEU A CA 1
ATOM 997 C C . LEU A 1 136 ? -1.334 -19.882 -1.897 1.00 82.81 136 LEU A C 1
ATOM 999 O O . LEU A 1 136 ? -2.188 -20.690 -2.284 1.00 82.81 136 LEU A O 1
ATOM 1003 N N . PRO A 1 137 ? -1.482 -19.197 -0.754 1.00 85.88 137 PRO A N 1
ATOM 1004 C CA . PRO A 1 137 ? -2.754 -19.163 -0.057 1.00 85.88 137 PRO A CA 1
ATOM 1005 C C . PRO A 1 137 ? -3.861 -18.687 -1.004 1.00 85.88 137 PRO A C 1
ATOM 1007 O O . PRO A 1 137 ? -3.626 -17.811 -1.828 1.00 85.88 137 PRO A O 1
ATOM 1010 N N . ALA A 1 138 ? -5.086 -19.197 -0.850 1.00 84.44 138 ALA A N 1
ATOM 1011 C CA . ALA A 1 138 ? -6.211 -18.842 -1.729 1.00 84.44 138 ALA A CA 1
ATOM 1012 C C . ALA A 1 138 ? -6.557 -17.338 -1.737 1.00 84.44 138 ALA A C 1
ATOM 1014 O O . ALA A 1 138 ? -7.260 -16.8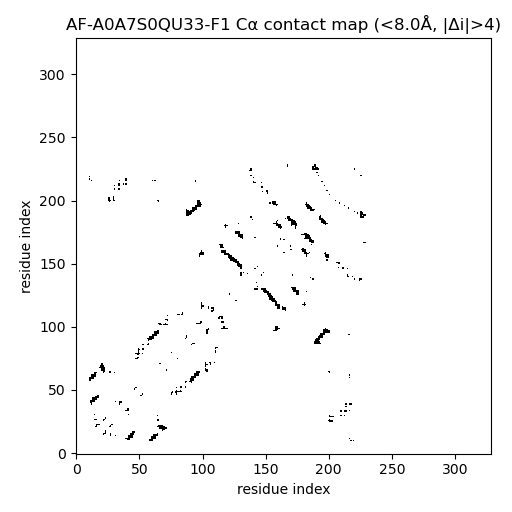67 -2.626 1.00 84.44 138 ALA A O 1
ATOM 1015 N N . TRP A 1 139 ? -6.098 -16.592 -0.729 1.00 85.81 139 TRP A N 1
ATOM 1016 C CA . TRP A 1 139 ? -6.237 -15.143 -0.667 1.00 85.81 139 TRP A CA 1
ATOM 1017 C C . TRP A 1 139 ? -5.132 -14.391 -1.408 1.00 85.81 139 TRP A C 1
ATOM 1019 O O . TRP A 1 139 ? -5.307 -13.204 -1.668 1.00 85.81 139 TRP A O 1
ATOM 1029 N N . SER A 1 140 ? -3.985 -15.006 -1.697 1.00 89.19 140 SER A N 1
ATOM 1030 C CA . SER A 1 140 ? -2.917 -14.357 -2.456 1.00 89.19 140 SER A CA 1
ATOM 1031 C C . SER A 1 140 ? -3.319 -14.275 -3.922 1.00 89.19 140 SER A C 1
ATOM 1033 O O . SER A 1 140 ? -4.031 -15.132 -4.441 1.00 89.19 140 SER A O 1
ATOM 1035 N N . HIS A 1 141 ? -2.893 -13.199 -4.567 1.00 87.19 141 HIS A N 1
ATOM 1036 C CA . HIS A 1 141 ? -3.248 -12.897 -5.950 1.00 87.19 141 HIS A CA 1
ATOM 1037 C C . HIS A 1 141 ? -2.022 -12.708 -6.842 1.00 87.19 141 HIS A C 1
ATOM 1039 O O . HIS A 1 141 ? -2.185 -12.357 -8.008 1.00 87.19 141 HIS A O 1
ATOM 1045 N N . PHE A 1 142 ? -0.821 -12.945 -6.302 1.00 90.75 142 PHE A N 1
ATOM 1046 C CA . PHE A 1 142 ? 0.419 -12.910 -7.063 1.00 90.75 142 PHE A CA 1
ATOM 1047 C C . PHE A 1 142 ? 0.849 -14.321 -7.459 1.00 90.75 142 PHE A C 1
ATOM 1049 O O . PHE A 1 142 ? 1.586 -14.959 -6.713 1.00 90.75 142 PHE A O 1
ATOM 1056 N N . ASP A 1 143 ? 0.386 -14.813 -8.610 1.00 88.38 143 ASP A N 1
ATOM 1057 C CA . ASP A 1 143 ? 0.632 -16.179 -9.086 1.00 88.38 143 ASP A CA 1
ATOM 1058 C C . ASP A 1 143 ? 1.471 -16.248 -10.369 1.00 88.38 143 ASP A C 1
ATOM 1060 O O . ASP A 1 143 ? 1.619 -15.281 -11.110 1.00 88.38 143 ASP A O 1
ATOM 1064 N N . SER A 1 144 ? 2.026 -17.426 -10.658 1.00 86.81 144 SER A N 1
ATOM 1065 C CA . SER A 1 144 ? 2.923 -17.632 -11.803 1.00 86.81 144 SER A CA 1
ATOM 1066 C C . SER A 1 144 ? 2.250 -17.547 -13.178 1.00 86.81 144 SER A C 1
ATOM 1068 O O . SER A 1 144 ? 2.944 -17.577 -14.192 1.00 86.81 144 SER A O 1
ATOM 1070 N N . THR A 1 145 ? 0.920 -17.480 -13.234 1.00 84.81 145 THR A N 1
ATOM 1071 C CA . THR A 1 145 ? 0.134 -17.413 -14.474 1.00 84.81 145 THR A CA 1
ATOM 1072 C C . THR A 1 145 ? -0.297 -15.994 -14.822 1.00 84.81 145 THR A C 1
ATOM 1074 O O . THR A 1 145 ? -0.462 -15.688 -16.002 1.00 84.81 145 THR A O 1
ATOM 1077 N N . SER A 1 146 ? -0.472 -15.134 -13.817 1.00 85.88 146 SER A N 1
ATOM 1078 C CA . SER A 1 146 ? -1.002 -13.780 -13.973 1.00 85.88 146 SER A CA 1
ATOM 1079 C C . SER A 1 146 ? 0.005 -12.690 -13.616 1.00 85.88 146 SER A C 1
ATOM 1081 O O . SER A 1 146 ? -0.079 -11.588 -14.159 1.00 85.88 146 SER A O 1
ATOM 1083 N N . SER A 1 147 ? 0.967 -12.980 -12.740 1.00 93.25 147 SER A N 1
ATOM 1084 C CA . SER A 1 147 ? 1.885 -11.968 -12.234 1.00 93.25 147 SER A CA 1
ATOM 1085 C C . SER A 1 147 ? 3.139 -11.828 -13.085 1.00 93.25 147 SER A C 1
ATOM 1087 O O . SER A 1 147 ? 3.732 -12.825 -13.511 1.00 93.25 147 SER A O 1
ATOM 1089 N N . PRO A 1 148 ? 3.601 -10.587 -13.312 1.00 94.38 148 PRO A N 1
ATOM 1090 C CA . PRO A 1 148 ? 4.817 -10.355 -14.070 1.00 94.38 148 PRO A CA 1
ATOM 1091 C C . PRO A 1 148 ? 6.020 -10.933 -13.322 1.00 94.38 148 PRO A C 1
ATOM 1093 O O . PRO A 1 148 ? 6.261 -10.600 -12.166 1.00 94.38 148 PRO A O 1
ATOM 1096 N N . SER A 1 149 ? 6.809 -11.784 -13.968 1.00 91.94 149 SER A N 1
ATOM 1097 C CA . SER A 1 149 ? 8.063 -12.279 -13.401 1.00 91.94 149 SER A CA 1
ATOM 1098 C C . SER A 1 149 ? 9.077 -12.538 -14.519 1.00 91.94 149 SER A C 1
ATOM 1100 O O . SER A 1 149 ? 8.722 -13.171 -15.516 1.00 91.94 149 SER A O 1
ATOM 1102 N N . PRO A 1 150 ? 10.332 -12.085 -14.375 1.00 92.81 150 PRO A N 1
ATOM 1103 C CA . PRO A 1 150 ? 10.841 -11.304 -13.248 1.00 92.81 150 PRO A CA 1
ATOM 1104 C C . PRO A 1 150 ? 10.392 -9.830 -13.283 1.00 92.81 150 PRO A C 1
ATOM 1106 O O . PRO A 1 150 ? 10.082 -9.294 -14.347 1.00 92.81 150 PRO A O 1
ATOM 1109 N N . LEU A 1 151 ? 10.421 -9.152 -12.132 1.00 94.19 151 LEU A N 1
ATOM 1110 C CA . LEU A 1 151 ? 10.412 -7.690 -12.087 1.00 94.19 151 LEU A CA 1
ATOM 1111 C C . LEU A 1 151 ? 11.824 -7.180 -12.381 1.00 94.19 151 LEU A C 1
ATOM 1113 O O . LEU A 1 151 ? 12.796 -7.691 -11.805 1.00 94.19 151 LEU A O 1
ATOM 1117 N N . PRO A 1 152 ? 11.959 -6.183 -13.266 1.00 92.56 152 PRO A N 1
ATOM 1118 C CA . PRO A 1 152 ? 13.253 -5.643 -13.623 1.00 92.56 152 PRO A CA 1
ATOM 1119 C C . PRO A 1 152 ? 13.874 -4.910 -12.440 1.00 92.56 152 PRO A C 1
ATOM 1121 O O . PRO A 1 152 ? 13.199 -4.477 -11.499 1.00 92.56 152 PRO A O 1
ATOM 1124 N N . ALA A 1 153 ? 15.186 -4.753 -12.536 1.00 91.50 153 ALA A N 1
ATOM 1125 C CA . ALA A 1 153 ? 15.927 -3.949 -11.600 1.00 91.50 153 ALA A CA 1
ATOM 1126 C C . ALA A 1 153 ? 15.598 -2.466 -11.772 1.00 91.50 153 ALA A C 1
ATOM 1128 O O . ALA A 1 153 ? 15.584 -1.953 -12.890 1.00 91.50 153 ALA A O 1
ATOM 1129 N N . MET A 1 154 ? 15.372 -1.806 -10.642 1.00 92.38 154 MET A N 1
ATOM 1130 C CA . MET A 1 154 ? 15.060 -0.384 -10.549 1.00 92.38 154 MET A CA 1
ATOM 1131 C C . MET A 1 154 ? 16.118 0.318 -9.698 1.00 92.38 154 MET A C 1
ATOM 1133 O O . MET A 1 154 ? 16.890 -0.321 -8.975 1.00 92.38 154 MET A O 1
ATOM 1137 N N . SER A 1 155 ? 16.197 1.636 -9.812 1.00 90.69 155 SER A N 1
ATOM 1138 C CA . SER A 1 155 ? 17.205 2.452 -9.141 1.00 90.69 155 SER A CA 1
ATOM 1139 C C . SER A 1 155 ? 16.965 2.629 -7.639 1.00 90.69 155 SER A C 1
ATOM 1141 O O . SER A 1 155 ? 17.913 2.997 -6.942 1.00 90.69 155 SER A O 1
ATOM 1143 N N . ALA A 1 156 ? 15.766 2.311 -7.138 1.00 91.81 156 ALA A N 1
ATOM 1144 C CA . ALA A 1 156 ? 15.469 2.220 -5.711 1.00 91.81 156 ALA A CA 1
ATOM 1145 C C . ALA A 1 156 ? 14.384 1.167 -5.419 1.00 91.81 156 ALA A C 1
ATOM 1147 O O . ALA A 1 156 ? 13.232 1.288 -5.834 1.00 91.81 156 ALA A O 1
ATOM 1148 N N . VAL A 1 157 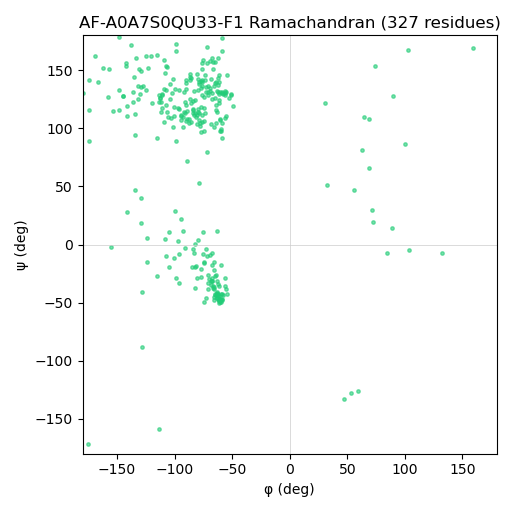? 14.768 0.115 -4.692 1.00 94.25 157 VAL A N 1
ATOM 1149 C CA . VAL A 1 157 ? 13.846 -0.881 -4.129 1.00 94.25 157 VAL A CA 1
ATOM 1150 C C . VAL A 1 157 ? 14.262 -1.171 -2.689 1.00 94.25 157 VAL A C 1
ATOM 1152 O O . VAL A 1 157 ? 15.394 -1.597 -2.453 1.00 94.25 157 VAL A O 1
ATOM 1155 N N . ARG A 1 158 ? 13.359 -0.977 -1.726 1.00 94.19 158 ARG A N 1
ATOM 1156 C CA . ARG A 1 158 ? 13.607 -1.256 -0.303 1.00 94.19 158 ARG A CA 1
ATOM 1157 C C . ARG A 1 158 ? 12.689 -2.382 0.170 1.00 94.19 158 ARG A C 1
ATOM 1159 O O . ARG A 1 158 ? 11.538 -2.132 0.524 1.00 94.19 158 ARG A O 1
ATOM 1166 N N . PRO A 1 159 ? 13.119 -3.652 0.101 1.00 95.44 159 PRO A N 1
ATOM 1167 C CA . PRO A 1 159 ? 12.314 -4.778 0.558 1.00 95.44 159 PRO A CA 1
ATOM 1168 C C . PRO A 1 159 ? 12.197 -4.837 2.083 1.00 95.44 159 PRO A C 1
ATOM 1170 O O . PRO A 1 159 ? 13.089 -4.415 2.821 1.00 95.44 159 PRO A O 1
ATOM 1173 N N . VAL A 1 160 ? 11.136 -5.482 2.558 1.00 95.81 160 VAL A N 1
ATOM 1174 C CA . VAL A 1 160 ? 10.975 -5.862 3.970 1.00 95.81 160 VAL A CA 1
ATOM 1175 C C . VAL A 1 160 ? 11.658 -7.204 4.227 1.00 95.81 160 VAL A C 1
ATOM 1177 O O . VAL A 1 160 ? 11.610 -8.096 3.382 1.00 95.81 160 VAL A O 1
ATOM 1180 N N . CYS A 1 161 ? 12.277 -7.394 5.392 1.00 94.88 161 CYS A N 1
ATOM 1181 C CA . CYS A 1 161 ? 12.798 -8.701 5.796 1.00 94.88 161 CYS A CA 1
ATOM 1182 C C . CYS A 1 161 ? 11.658 -9.716 5.892 1.00 94.88 161 CYS A C 1
ATOM 1184 O O . CYS A 1 161 ? 10.734 -9.528 6.683 1.00 94.88 161 CYS A O 1
ATOM 1186 N N . VAL A 1 162 ? 11.760 -10.839 5.177 1.00 93.69 162 VAL A N 1
ATOM 1187 C CA . VAL A 1 162 ? 10.799 -11.951 5.273 1.00 93.69 162 VAL A CA 1
ATOM 1188 C C . VAL A 1 162 ? 10.679 -12.446 6.717 1.00 93.69 162 VAL A C 1
ATOM 1190 O O . VAL A 1 162 ? 9.583 -12.757 7.170 1.00 93.69 162 VAL A O 1
ATOM 1193 N N . SER A 1 163 ? 11.779 -12.439 7.476 1.00 94.56 163 SER A N 1
ATOM 1194 C CA . SER A 1 163 ? 11.804 -12.794 8.903 1.00 94.56 163 SER A CA 1
ATOM 1195 C C . SER A 1 163 ? 11.064 -11.814 9.819 1.00 94.56 163 SER A C 1
ATOM 1197 O O . SER A 1 163 ? 10.761 -12.172 10.953 1.00 94.56 163 SER A O 1
ATOM 1199 N N . SER A 1 164 ? 10.790 -10.594 9.354 1.00 96.44 164 SER A N 1
ATOM 1200 C CA . SER A 1 164 ? 10.053 -9.569 10.105 1.00 96.44 164 SER A CA 1
ATOM 1201 C C . SER A 1 164 ? 8.566 -9.521 9.759 1.00 96.44 164 SER A C 1
ATOM 1203 O O . SER A 1 164 ? 7.805 -8.804 10.408 1.00 96.44 164 SER A O 1
ATOM 1205 N N . LEU A 1 165 ? 8.141 -10.271 8.735 1.00 96.12 165 LEU A N 1
ATOM 1206 C CA . LEU A 1 165 ? 6.747 -10.306 8.324 1.00 96.12 165 LEU A CA 1
ATOM 1207 C C . LEU A 1 165 ? 5.874 -10.908 9.439 1.00 96.12 165 LEU A C 1
ATOM 1209 O O . LEU A 1 165 ? 6.268 -11.891 10.074 1.00 96.12 165 LEU A O 1
ATOM 1213 N N . PRO A 1 166 ? 4.674 -10.352 9.687 1.00 96.06 166 PRO A N 1
ATOM 1214 C CA . PRO A 1 166 ? 3.764 -10.899 10.682 1.00 96.06 166 PRO A CA 1
ATOM 1215 C C . PRO A 1 166 ? 3.320 -12.321 10.341 1.00 96.06 166 PRO A C 1
ATOM 1217 O O . PRO A 1 166 ? 3.339 -12.761 9.192 1.00 96.06 166 PRO A O 1
ATOM 1220 N N . THR A 1 167 ? 2.834 -13.037 11.356 1.00 93.69 167 THR A N 1
ATOM 1221 C CA . THR A 1 167 ? 2.264 -14.374 11.155 1.00 93.69 167 THR A CA 1
ATOM 1222 C C . THR A 1 167 ? 1.147 -14.334 10.110 1.00 93.69 167 THR A C 1
ATOM 1224 O O . THR A 1 167 ? 0.234 -13.510 10.183 1.00 93.69 167 THR A O 1
ATOM 1227 N N . GLY A 1 168 ? 1.220 -15.252 9.145 1.00 92.12 168 GLY A N 1
ATOM 1228 C CA . GLY A 1 168 ? 0.258 -15.367 8.049 1.00 92.12 168 GLY A CA 1
ATOM 1229 C C . GLY A 1 168 ? 0.540 -14.457 6.853 1.00 92.12 168 GLY A C 1
ATOM 1230 O O . GLY A 1 168 ? -0.125 -14.616 5.834 1.00 92.12 168 GLY A O 1
ATOM 1231 N N . ALA A 1 169 ? 1.511 -13.543 6.937 1.00 95.19 169 ALA A N 1
ATOM 1232 C CA . ALA A 1 169 ? 2.000 -12.825 5.767 1.00 95.19 169 ALA A CA 1
ATOM 1233 C C . ALA A 1 169 ? 2.911 -13.708 4.908 1.00 95.19 169 ALA A C 1
ATOM 1235 O O . ALA A 1 169 ? 3.540 -14.650 5.395 1.00 95.19 169 ALA A O 1
ATOM 1236 N N . ILE A 1 170 ? 3.004 -13.363 3.627 1.00 93.75 170 ILE A N 1
ATOM 1237 C CA . ILE A 1 170 ? 3.942 -13.965 2.679 1.00 93.75 170 ILE A CA 1
ATOM 1238 C C . ILE A 1 170 ? 4.720 -12.868 1.957 1.00 93.75 170 ILE A C 1
ATOM 1240 O O . ILE A 1 170 ? 4.194 -11.783 1.711 1.00 93.75 170 ILE A O 1
ATOM 1244 N N . GLY A 1 171 ? 5.963 -13.166 1.584 1.00 94.00 171 GLY A N 1
ATOM 1245 C CA . GLY A 1 171 ? 6.640 -12.441 0.513 1.00 94.00 171 GLY A CA 1
ATOM 1246 C C . GLY A 1 171 ? 6.215 -13.030 -0.830 1.00 94.00 171 GLY A C 1
ATOM 1247 O O . GLY A 1 171 ? 6.237 -14.249 -0.987 1.00 94.00 171 GLY A O 1
ATOM 1248 N N . SER A 1 172 ? 5.845 -12.185 -1.788 1.00 93.31 172 SER A N 1
ATOM 1249 C CA . SER A 1 172 ? 5.464 -12.610 -3.143 1.00 93.31 172 SER A CA 1
ATOM 1250 C C . SER A 1 172 ? 6.639 -12.499 -4.115 1.00 93.31 172 SER A C 1
ATOM 1252 O O . SER A 1 172 ? 6.788 -13.340 -4.994 1.00 93.31 172 SER A O 1
ATOM 1254 N N . TYR A 1 173 ? 7.524 -11.516 -3.926 1.00 94.75 173 TYR A N 1
ATOM 1255 C CA . TYR A 1 173 ? 8.719 -11.319 -4.752 1.00 94.75 173 TYR A CA 1
ATOM 1256 C C . TYR A 1 173 ? 9.973 -11.217 -3.893 1.00 94.75 173 TYR A C 1
ATOM 1258 O O . TYR A 1 173 ? 9.969 -10.490 -2.903 1.00 94.75 173 TYR A O 1
ATOM 1266 N N . ALA A 1 174 ? 11.054 -11.883 -4.297 1.00 92.12 174 ALA A N 1
ATOM 1267 C CA . ALA A 1 174 ? 12.357 -11.813 -3.633 1.00 92.12 174 ALA A CA 1
ATOM 1268 C C . ALA A 1 174 ? 13.496 -11.618 -4.639 1.00 92.12 174 ALA A C 1
ATOM 1270 O O . ALA A 1 174 ? 13.322 -11.854 -5.838 1.00 92.12 174 ALA A O 1
ATOM 1271 N N . SER A 1 175 ? 14.657 -11.155 -4.172 1.00 88.56 175 SER A N 1
ATOM 1272 C CA . SER A 1 175 ? 15.790 -10.903 -5.061 1.00 88.56 175 SER A CA 1
ATOM 1273 C C . SER A 1 175 ? 16.345 -12.217 -5.611 1.00 88.56 175 SER A C 1
ATOM 1275 O O . SER A 1 175 ? 16.402 -13.246 -4.932 1.00 88.56 175 SER A O 1
ATOM 1277 N N . SER A 1 176 ? 16.761 -12.211 -6.877 1.00 72.00 176 SER A N 1
ATOM 1278 C CA . SER A 1 176 ? 17.386 -13.381 -7.493 1.00 72.00 176 SER A CA 1
ATOM 1279 C C . SER A 1 176 ? 18.671 -13.744 -6.735 1.00 72.00 176 SER A C 1
ATOM 1281 O O . SER A 1 176 ? 19.671 -13.037 -6.840 1.00 72.00 176 SER A O 1
ATOM 1283 N N . GLY A 1 177 ? 18.643 -14.832 -5.960 1.00 64.75 177 GLY A N 1
ATOM 1284 C CA . GLY A 1 177 ? 19.776 -15.294 -5.148 1.00 64.75 177 GLY A CA 1
ATOM 1285 C C . GLY A 1 177 ? 19.673 -15.017 -3.643 1.00 64.75 177 GLY A C 1
ATOM 1286 O O . GLY A 1 177 ? 20.524 -15.507 -2.904 1.00 64.75 177 GLY A O 1
ATOM 1287 N N . SER A 1 178 ? 18.636 -14.313 -3.167 1.00 73.50 178 SER A N 1
ATOM 1288 C CA . SER A 1 178 ? 18.314 -14.222 -1.737 1.00 73.50 178 SER A CA 1
ATOM 1289 C C . SER A 1 178 ? 16.806 -14.171 -1.494 1.00 73.50 178 SER A C 1
ATOM 1291 O O . SER A 1 178 ? 16.095 -13.322 -2.019 1.00 73.50 178 SER A O 1
ATOM 1293 N N . SER A 1 179 ? 16.314 -15.050 -0.622 1.00 74.62 179 SER A N 1
ATOM 1294 C CA . SER A 1 179 ? 14.922 -15.041 -0.161 1.00 74.62 179 SER A CA 1
ATOM 1295 C C . SER A 1 179 ? 14.722 -14.233 1.125 1.00 74.62 179 SER A C 1
ATOM 1297 O O . SER A 1 179 ? 13.681 -14.363 1.762 1.00 74.62 179 SER A O 1
ATOM 1299 N N . SER A 1 180 ? 15.717 -13.453 1.565 1.00 87.75 180 SER A N 1
ATOM 1300 C CA . SER A 1 180 ? 15.639 -12.726 2.839 1.00 87.75 180 SER A CA 1
ATOM 1301 C C . SER A 1 180 ? 14.768 -11.471 2.765 1.00 87.75 180 SER A C 1
ATOM 1303 O O . SER A 1 180 ? 14.191 -11.089 3.779 1.00 87.75 180 SER A O 1
ATOM 1305 N N . GLY A 1 181 ? 14.661 -10.842 1.589 1.00 92.75 18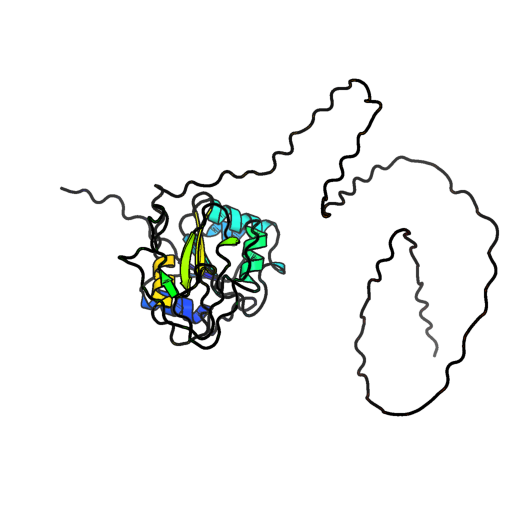1 GLY A N 1
ATOM 1306 C CA . GLY A 1 181 ? 13.903 -9.609 1.375 1.00 92.75 181 GLY A CA 1
ATOM 1307 C C . GLY A 1 181 ? 12.690 -9.818 0.472 1.00 92.75 181 GLY A C 1
ATOM 1308 O O . GLY A 1 181 ? 12.828 -10.347 -0.629 1.00 92.75 181 GLY A O 1
ATOM 1309 N N . ALA A 1 182 ? 11.523 -9.365 0.925 1.00 94.50 182 ALA A N 1
ATOM 1310 C CA . ALA A 1 182 ? 10.286 -9.309 0.162 1.00 94.50 182 ALA A CA 1
ATOM 1311 C C . ALA A 1 182 ? 10.141 -7.937 -0.518 1.00 94.50 182 ALA A C 1
ATOM 1313 O O . ALA A 1 182 ? 9.901 -6.930 0.148 1.00 94.50 182 ALA A O 1
ATOM 1314 N N . ALA A 1 183 ? 10.273 -7.906 -1.845 1.00 95.75 183 ALA A N 1
ATOM 1315 C CA . ALA A 1 183 ? 9.986 -6.735 -2.682 1.00 95.75 183 ALA A CA 1
ATOM 1316 C C . ALA A 1 183 ? 8.485 -6.433 -2.777 1.00 95.75 183 ALA A C 1
ATOM 1318 O O . ALA A 1 183 ? 8.069 -5.307 -3.028 1.00 95.75 183 ALA A O 1
ATOM 1319 N N . VAL A 1 184 ? 7.675 -7.467 -2.600 1.00 96.44 184 VAL A N 1
ATOM 1320 C CA . VAL A 1 184 ? 6.238 -7.355 -2.410 1.00 96.44 184 VAL A CA 1
ATOM 1321 C C . VAL A 1 184 ? 5.892 -8.308 -1.290 1.00 96.44 184 VAL A C 1
ATOM 1323 O O . VAL A 1 184 ? 6.321 -9.466 -1.329 1.00 96.44 184 VAL A O 1
ATOM 1326 N N . PHE A 1 185 ? 5.129 -7.845 -0.310 1.00 95.75 185 PHE A N 1
ATOM 1327 C CA . PHE A 1 185 ? 4.531 -8.727 0.683 1.00 95.75 185 PHE A CA 1
ATOM 1328 C C . PHE A 1 185 ? 3.019 -8.558 0.696 1.00 95.75 185 PHE A C 1
ATOM 1330 O O . PHE A 1 185 ? 2.492 -7.485 0.407 1.00 95.75 185 PHE A O 1
ATOM 1337 N N . GLU A 1 186 ? 2.329 -9.624 1.074 1.00 95.56 186 GLU A N 1
ATOM 1338 C CA . GLU A 1 186 ? 0.893 -9.626 1.301 1.00 95.56 186 GLU A CA 1
ATOM 1339 C C . GLU A 1 186 ? 0.609 -10.139 2.710 1.00 95.56 186 GLU A C 1
ATOM 1341 O O . GLU A 1 186 ? 1.131 -11.178 3.119 1.00 95.56 186 GLU A O 1
ATOM 1346 N N . TRP A 1 187 ? -0.253 -9.438 3.441 1.00 96.00 187 TRP A N 1
ATOM 1347 C CA . TRP A 1 187 ? -0.649 -9.821 4.789 1.00 96.00 187 TRP A CA 1
ATOM 1348 C C . TRP A 1 187 ? -2.166 -9.717 4.976 1.00 96.00 187 TRP A C 1
ATOM 1350 O O . TRP A 1 187 ? -2.704 -8.606 4.944 1.00 96.00 187 TRP A O 1
ATOM 1360 N N . PRO A 1 188 ? -2.886 -10.840 5.160 1.00 95.56 188 PRO A N 1
ATOM 1361 C CA . PRO A 1 188 ? -4.296 -10.792 5.524 1.00 95.56 188 PRO A CA 1
ATOM 1362 C C . PRO A 1 188 ? -4.460 -10.194 6.928 1.00 95.56 188 PRO A C 1
ATOM 1364 O O . PRO A 1 188 ? -3.734 -10.549 7.855 1.00 95.56 188 PRO A O 1
ATOM 1367 N N . PHE A 1 189 ? -5.439 -9.303 7.091 1.00 94.00 189 PHE A N 1
ATOM 1368 C CA . PHE A 1 189 ? -5.741 -8.671 8.373 1.00 94.00 189 PHE A CA 1
ATOM 1369 C C . PHE A 1 189 ? -7.251 -8.516 8.554 1.00 94.00 189 PHE A C 1
ATOM 1371 O O . PHE A 1 189 ? -7.902 -7.729 7.865 1.00 94.00 189 PHE A O 1
ATOM 1378 N N . GLY A 1 190 ? -7.823 -9.286 9.485 1.00 92.62 190 GLY A N 1
ATOM 1379 C CA . GLY A 1 190 ? -9.275 -9.409 9.608 1.00 92.62 190 GLY A CA 1
ATOM 1380 C C . GLY A 1 190 ? -9.884 -9.941 8.308 1.00 92.62 190 GLY A C 1
ATOM 1381 O O . GLY A 1 190 ? -9.458 -10.978 7.808 1.00 92.62 190 GLY A O 1
ATOM 1382 N N . SER A 1 191 ? -10.864 -9.219 7.766 1.00 90.69 191 SER A N 1
ATOM 1383 C CA . SER A 1 191 ? -11.478 -9.506 6.462 1.00 90.69 191 SER A CA 1
ATOM 1384 C C . SER A 1 191 ? -10.794 -8.791 5.292 1.00 90.69 191 SER A C 1
ATOM 1386 O O . SER A 1 191 ? -11.234 -8.963 4.158 1.00 90.69 191 SER A O 1
ATOM 1388 N N . GLY A 1 192 ? -9.783 -7.957 5.550 1.00 93.50 192 GLY A N 1
ATOM 1389 C CA . GLY A 1 192 ? -9.039 -7.213 4.535 1.00 93.50 192 GLY A CA 1
ATOM 1390 C C . GLY A 1 192 ? -7.590 -7.670 4.421 1.00 93.50 192 GLY A C 1
ATOM 1391 O O . GLY A 1 192 ? -7.238 -8.801 4.774 1.00 93.50 192 GLY A O 1
ATOM 1392 N N . LYS A 1 193 ? -6.739 -6.799 3.875 1.00 94.38 193 LYS A N 1
ATOM 1393 C CA . LYS A 1 193 ? -5.335 -7.118 3.587 1.00 94.38 193 LYS A CA 1
ATOM 1394 C C . LYS A 1 193 ? -4.471 -5.855 3.514 1.00 94.38 193 LYS A C 1
ATOM 1396 O O . LYS A 1 193 ? -4.945 -4.796 3.105 1.00 94.38 193 LYS A O 1
ATOM 1401 N N . VAL A 1 194 ? -3.193 -6.002 3.853 1.00 97.50 194 VAL A N 1
ATOM 1402 C CA . VAL A 1 194 ? -2.122 -5.043 3.553 1.00 97.50 194 VAL A CA 1
ATOM 1403 C C . VAL A 1 194 ? -1.195 -5.623 2.480 1.00 97.50 194 VAL A C 1
ATOM 1405 O O . VAL A 1 194 ? -0.788 -6.782 2.575 1.00 97.50 194 VAL A O 1
ATOM 1408 N N . ILE A 1 195 ? -0.855 -4.823 1.473 1.00 97.75 195 ILE A N 1
ATOM 1409 C CA . ILE A 1 195 ? 0.152 -5.114 0.450 1.00 97.75 195 ILE A CA 1
ATOM 1410 C C . ILE A 1 195 ? 1.231 -4.039 0.539 1.00 97.75 195 ILE A C 1
ATOM 1412 O O . ILE A 1 195 ? 0.936 -2.854 0.392 1.00 97.75 195 ILE A O 1
ATOM 1416 N N . GLY A 1 196 ? 2.476 -4.445 0.764 1.00 97.88 196 GLY A N 1
ATOM 1417 C CA . GLY A 1 196 ? 3.625 -3.549 0.661 1.00 97.88 196 GLY A CA 1
ATOM 1418 C C . GLY A 1 196 ? 4.339 -3.733 -0.669 1.00 97.88 196 GLY A C 1
ATOM 1419 O O . GLY A 1 196 ? 4.589 -4.869 -1.070 1.00 97.88 196 GLY A O 1
ATOM 1420 N N . LEU A 1 197 ? 4.668 -2.626 -1.332 1.00 97.94 197 LEU A N 1
ATOM 1421 C CA . LEU A 1 197 ? 5.452 -2.575 -2.561 1.00 97.94 197 LEU A CA 1
ATOM 1422 C C . LEU A 1 197 ? 6.781 -1.880 -2.259 1.00 97.94 197 LEU A C 1
ATOM 1424 O O . LEU A 1 197 ? 6.791 -0.752 -1.787 1.00 97.94 197 LEU A O 1
ATOM 1428 N N . ALA A 1 198 ? 7.903 -2.540 -2.515 1.00 96.25 198 ALA A N 1
ATOM 1429 C CA . ALA A 1 198 ? 9.231 -2.039 -2.157 1.00 96.25 198 ALA A CA 1
ATOM 1430 C C . ALA A 1 198 ? 9.807 -1.020 -3.145 1.00 96.25 198 ALA A C 1
ATOM 1432 O O . ALA A 1 198 ? 10.785 -0.352 -2.826 1.00 96.25 198 ALA A O 1
ATOM 1433 N N . PHE A 1 199 ? 9.274 -0.967 -4.365 1.00 95.69 199 PHE A N 1
ATOM 1434 C CA . PHE A 1 199 ? 9.742 -0.041 -5.387 1.00 95.69 199 PHE A CA 1
ATOM 1435 C C . PHE A 1 199 ? 9.334 1.393 -5.038 1.00 95.69 199 PHE A C 1
ATOM 1437 O O . PHE A 1 199 ? 8.206 1.640 -4.606 1.00 95.69 199 PHE A O 1
ATOM 1444 N N . ASP A 1 200 ? 10.273 2.310 -5.225 1.00 92.44 200 ASP A N 1
ATOM 1445 C CA . ASP A 1 200 ? 10.063 3.749 -5.138 1.00 92.44 200 ASP A CA 1
ATOM 1446 C C . ASP A 1 200 ? 9.531 4.256 -6.490 1.00 92.44 200 ASP A C 1
ATOM 1448 O O . ASP A 1 200 ? 10.192 4.165 -7.527 1.00 92.44 200 ASP A O 1
ATOM 1452 N N . TRP A 1 201 ? 8.305 4.779 -6.484 1.00 95.50 201 TRP A N 1
ATOM 1453 C CA . TRP A 1 201 ? 7.587 5.173 -7.698 1.00 95.50 201 TRP A CA 1
ATOM 1454 C C . TRP A 1 201 ? 8.096 6.481 -8.331 1.00 95.50 201 TRP A C 1
ATOM 1456 O O . TRP A 1 201 ? 7.457 6.985 -9.258 1.00 95.50 201 TRP A O 1
ATOM 1466 N N . PHE A 1 202 ? 9.236 7.035 -7.899 1.00 93.31 202 PHE A N 1
ATOM 1467 C CA . PHE A 1 202 ? 9.785 8.285 -8.435 1.00 93.31 202 PHE A CA 1
ATOM 1468 C C . PHE A 1 202 ? 10.220 8.197 -9.905 1.00 93.31 202 PHE A C 1
ATOM 1470 O O . PHE A 1 202 ? 10.313 9.217 -10.595 1.00 93.31 202 PHE A O 1
ATOM 1477 N N . GLU A 1 203 ? 10.498 6.991 -10.411 1.00 90.94 203 GLU A N 1
ATOM 1478 C CA . GLU A 1 203 ? 10.982 6.808 -11.778 1.00 90.94 203 GLU A CA 1
ATOM 1479 C C . GLU A 1 203 ? 9.885 7.020 -12.831 1.00 90.94 203 GLU A C 1
ATOM 1481 O O . GLU A 1 203 ? 8.738 6.577 -12.711 1.00 90.94 203 GLU A O 1
ATOM 1486 N N . THR A 1 204 ? 10.263 7.646 -13.947 1.00 89.06 204 THR A N 1
ATOM 1487 C CA . THR A 1 204 ? 9.365 7.853 -15.094 1.00 89.06 204 THR A CA 1
ATOM 1488 C C . THR A 1 204 ? 9.051 6.557 -15.843 1.00 89.06 204 THR A C 1
ATOM 1490 O O . THR A 1 204 ? 7.968 6.424 -16.408 1.00 89.06 204 THR A O 1
ATOM 1493 N N . SER A 1 205 ? 9.974 5.590 -15.850 1.00 90.25 205 SER A N 1
ATOM 1494 C CA . SER A 1 205 ? 9.770 4.253 -16.411 1.00 90.25 205 SER A CA 1
ATOM 1495 C C . SER A 1 205 ? 9.625 3.248 -15.281 1.00 90.25 205 SER A C 1
ATOM 1497 O O . SER A 1 205 ? 10.589 2.980 -14.582 1.00 90.25 205 SER A O 1
ATOM 1499 N N . ARG A 1 206 ? 8.446 2.639 -15.141 1.00 93.75 206 ARG A N 1
ATOM 1500 C CA . ARG A 1 206 ? 8.138 1.713 -14.032 1.00 93.75 206 ARG A CA 1
ATOM 1501 C C . ARG A 1 206 ? 8.058 0.254 -14.474 1.00 93.75 206 ARG A C 1
ATOM 1503 O O . ARG A 1 206 ? 8.072 -0.658 -13.655 1.00 93.75 206 ARG A O 1
ATOM 1510 N N . SER A 1 207 ? 8.062 0.021 -15.789 1.00 92.81 207 SER A N 1
ATOM 1511 C CA . SER A 1 207 ? 8.123 -1.310 -16.400 1.00 92.81 207 SER A CA 1
ATOM 1512 C C . SER A 1 207 ? 7.118 -2.282 -15.755 1.00 92.81 207 SER A C 1
ATOM 1514 O O . SER A 1 207 ? 5.965 -1.917 -15.553 1.00 92.81 207 SER A O 1
ATOM 1516 N N . ALA A 1 208 ? 7.526 -3.504 -15.409 1.00 95.50 208 ALA A N 1
ATOM 1517 C CA . ALA A 1 208 ? 6.651 -4.504 -14.805 1.00 95.50 208 ALA A CA 1
ATOM 1518 C C . ALA A 1 208 ? 6.128 -4.141 -13.399 1.00 95.50 208 ALA A C 1
ATOM 1520 O O . ALA A 1 208 ? 5.164 -4.754 -12.943 1.00 95.50 208 ALA A O 1
ATOM 1521 N N . TRP A 1 209 ? 6.702 -3.147 -12.711 1.00 96.38 209 TRP A N 1
ATOM 1522 C CA . TRP A 1 209 ? 6.199 -2.717 -11.402 1.00 96.38 209 TRP A CA 1
ATOM 1523 C C . TRP A 1 209 ? 4.819 -2.062 -11.489 1.00 96.38 209 TRP A C 1
ATOM 1525 O O . TRP A 1 209 ? 3.999 -2.261 -10.593 1.00 96.38 209 TRP A O 1
ATOM 1535 N N . SER A 1 210 ? 4.495 -1.387 -12.599 1.00 96.75 210 SER A N 1
ATOM 1536 C CA . SER A 1 210 ? 3.139 -0.862 -12.826 1.00 96.75 210 SER A CA 1
ATOM 1537 C C . SER A 1 210 ? 2.097 -1.987 -12.890 1.00 96.75 210 SER A C 1
ATOM 1539 O O . SER A 1 210 ? 0.975 -1.845 -12.404 1.00 96.75 210 SER A O 1
ATOM 1541 N N . SER A 1 211 ? 2.478 -3.156 -13.416 1.00 96.06 211 SER A N 1
ATOM 1542 C CA . SER A 1 211 ? 1.621 -4.347 -13.439 1.00 96.06 211 SER A CA 1
ATOM 1543 C C . SER A 1 211 ? 1.392 -4.916 -12.032 1.00 96.06 211 SER A C 1
ATOM 1545 O O . SER A 1 211 ? 0.285 -5.339 -11.723 1.00 96.06 211 SER A O 1
ATOM 1547 N N . VAL A 1 212 ? 2.387 -4.849 -11.140 1.00 96.94 212 VAL A N 1
ATOM 1548 C CA . VAL A 1 212 ? 2.232 -5.246 -9.725 1.00 96.94 212 VAL A CA 1
ATOM 1549 C C . VAL A 1 212 ? 1.254 -4.320 -8.993 1.00 96.94 212 VAL A C 1
ATOM 1551 O O . VAL A 1 212 ? 0.362 -4.794 -8.284 1.00 96.94 212 VAL A O 1
ATOM 1554 N N . LEU A 1 213 ? 1.374 -3.002 -9.188 1.00 97.38 213 LEU A N 1
ATOM 1555 C CA . LEU A 1 213 ? 0.445 -2.026 -8.609 1.00 97.38 213 LEU A CA 1
ATOM 1556 C C . LEU A 1 213 ? -0.986 -2.238 -9.114 1.00 97.38 213 LEU A C 1
ATOM 1558 O O . LEU A 1 213 ? -1.930 -2.281 -8.328 1.00 97.38 213 LEU A O 1
ATOM 1562 N N . THR A 1 214 ? -1.160 -2.395 -10.422 1.00 95.25 214 THR A N 1
ATOM 1563 C CA . THR A 1 214 ? -2.490 -2.538 -11.035 1.00 95.25 214 THR A CA 1
ATOM 1564 C C . THR A 1 214 ? -3.136 -3.884 -10.701 1.00 95.25 214 THR A C 1
ATOM 1566 O O . THR A 1 214 ? -4.346 -3.930 -10.469 1.00 95.25 214 THR A O 1
ATOM 1569 N N . GLN A 1 215 ? -2.345 -4.954 -10.560 1.00 94.50 215 GLN A N 1
ATOM 1570 C CA . GLN A 1 215 ? -2.795 -6.238 -10.014 1.00 94.50 215 GLN A CA 1
ATOM 1571 C C . GLN A 1 215 ? -3.260 -6.092 -8.555 1.00 94.50 215 GLN A C 1
ATOM 1573 O O . GLN A 1 215 ? -4.343 -6.573 -8.218 1.00 94.50 215 GLN A O 1
ATOM 1578 N N . SER A 1 216 ? -2.518 -5.337 -7.733 1.00 94.88 216 SER A N 1
ATOM 1579 C CA . SER A 1 216 ? -2.912 -5.012 -6.352 1.00 94.88 216 SER A CA 1
ATOM 1580 C C . SER A 1 216 ? -4.227 -4.232 -6.305 1.00 94.88 216 SER A C 1
ATOM 1582 O O . SER A 1 216 ? -5.141 -4.587 -5.567 1.00 94.88 216 SER A O 1
ATOM 1584 N N . ALA A 1 217 ? -4.362 -3.193 -7.131 1.00 93.88 217 ALA A N 1
ATOM 1585 C CA . ALA A 1 217 ? -5.551 -2.343 -7.177 1.00 93.88 217 ALA A CA 1
ATOM 1586 C C . ALA A 1 217 ? -6.797 -3.066 -7.715 1.00 93.88 217 ALA A C 1
ATOM 1588 O O . ALA A 1 217 ? -7.923 -2.752 -7.329 1.00 93.88 217 ALA A O 1
ATOM 1589 N N . SER A 1 218 ? -6.600 -4.062 -8.579 1.00 90.00 218 SER A N 1
ATOM 1590 C CA . SER A 1 218 ? -7.679 -4.876 -9.146 1.00 90.00 218 SER A CA 1
ATOM 1591 C C . SER A 1 218 ? -8.102 -6.033 -8.238 1.00 90.00 218 SER A C 1
ATOM 1593 O O . SER A 1 218 ? -9.056 -6.747 -8.562 1.00 90.00 218 SER A O 1
ATOM 1595 N N . TYR A 1 219 ? -7.420 -6.240 -7.105 1.00 85.06 219 TYR A N 1
ATOM 1596 C CA . TYR A 1 219 ? -7.708 -7.350 -6.206 1.00 85.06 219 TYR A CA 1
ATOM 1597 C C . TYR A 1 219 ? -9.141 -7.269 -5.676 1.00 85.06 219 TYR A C 1
ATOM 1599 O O . TYR A 1 219 ? -9.488 -6.448 -4.828 1.00 85.06 219 TYR A O 1
ATOM 1607 N N . SER A 1 220 ? -9.985 -8.173 -6.162 1.00 67.38 220 SER A N 1
ATOM 1608 C CA . SER A 1 220 ? -11.320 -8.400 -5.626 1.00 67.38 220 SER A CA 1
ATOM 1609 C C . SER A 1 220 ? -11.228 -9.501 -4.585 1.00 67.38 220 SER A C 1
ATOM 1611 O O . SER A 1 220 ? -11.160 -10.681 -4.927 1.00 67.38 220 SER A O 1
ATOM 1613 N N . ALA A 1 221 ? -11.227 -9.121 -3.308 1.00 54.47 221 ALA A N 1
ATOM 1614 C CA . ALA A 1 221 ? -11.376 -10.076 -2.225 1.00 54.47 221 ALA A CA 1
ATOM 1615 C C . ALA A 1 221 ? -12.726 -10.794 -2.379 1.00 54.47 221 ALA A C 1
ATOM 1617 O O . ALA A 1 221 ? -13.773 -10.280 -1.980 1.00 54.47 221 ALA A O 1
ATOM 1618 N N . SER A 1 222 ? -12.728 -11.992 -2.965 1.00 49.47 222 SER A N 1
ATOM 1619 C CA . SER A 1 222 ? -13.855 -12.893 -2.763 1.00 49.47 222 SER A CA 1
ATOM 1620 C C . SER A 1 222 ? -13.877 -13.225 -1.269 1.00 49.47 222 SER A C 1
ATOM 1622 O O . SER A 1 222 ? -12.845 -13.534 -0.673 1.00 49.47 222 SER A O 1
ATOM 1624 N N . SER A 1 223 ? -15.039 -13.126 -0.628 1.00 46.94 223 SER A N 1
ATOM 1625 C CA . SER A 1 223 ? -15.223 -13.337 0.817 1.00 46.94 223 SER A CA 1
ATOM 1626 C C . SER A 1 223 ? -14.898 -14.765 1.296 1.00 46.94 223 SER A C 1
ATOM 1628 O O . SER A 1 223 ? -15.264 -15.140 2.403 1.00 46.94 223 SER A O 1
ATOM 1630 N N . ALA A 1 224 ? -14.271 -15.590 0.457 1.00 40.88 224 ALA A N 1
ATOM 1631 C CA . ALA A 1 224 ? -14.113 -17.024 0.628 1.00 40.88 224 ALA A CA 1
ATOM 1632 C C . ALA A 1 224 ? -12.759 -17.453 1.229 1.00 40.88 224 ALA A C 1
ATOM 1634 O O . ALA A 1 224 ? -12.535 -18.651 1.363 1.00 40.88 224 ALA A O 1
ATOM 1635 N N . GLY A 1 225 ? -11.856 -16.533 1.600 1.00 49.59 225 GLY A N 1
ATOM 1636 C CA . GLY A 1 225 ? -10.517 -16.946 2.060 1.00 49.59 225 GLY A CA 1
ATOM 1637 C C . GLY A 1 225 ? -9.741 -16.006 2.981 1.00 49.59 225 GLY A C 1
ATOM 1638 O O . GLY A 1 225 ? -8.646 -16.370 3.406 1.00 49.59 225 GLY A O 1
ATOM 1639 N N . LEU A 1 226 ? -10.268 -14.825 3.320 1.00 53.62 226 LEU A N 1
ATOM 1640 C CA . LEU A 1 226 ? -9.624 -13.903 4.265 1.00 53.62 226 LEU A CA 1
ATOM 1641 C C . LEU A 1 226 ? -10.084 -14.215 5.694 1.00 53.62 226 LEU A C 1
ATOM 1643 O O . LEU A 1 226 ? -10.885 -13.495 6.278 1.00 53.62 226 LEU A O 1
ATOM 1647 N N . THR A 1 227 ? -9.615 -15.331 6.247 1.00 48.16 227 THR A N 1
ATOM 1648 C CA . THR A 1 227 ? -9.744 -15.614 7.684 1.00 48.16 227 THR A CA 1
ATOM 1649 C C . THR A 1 227 ? -8.418 -16.118 8.245 1.00 48.16 227 THR A C 1
ATOM 1651 O O . THR A 1 227 ? -8.137 -17.310 8.170 1.00 48.16 227 THR A O 1
ATOM 1654 N N . ALA A 1 228 ? -7.618 -15.200 8.799 1.00 45.38 228 ALA A N 1
ATOM 1655 C CA . ALA A 1 228 ? -6.619 -15.383 9.872 1.00 45.38 228 ALA A CA 1
ATOM 1656 C C . ALA A 1 228 ? -6.076 -13.981 10.252 1.00 45.38 228 ALA A C 1
ATOM 1658 O O . ALA A 1 228 ? -5.932 -13.151 9.363 1.00 45.38 228 ALA A O 1
ATOM 1659 N N . ALA A 1 229 ? -5.779 -13.588 11.498 1.00 43.88 229 ALA A N 1
ATOM 1660 C CA . ALA A 1 229 ? -5.587 -14.277 12.780 1.00 43.88 229 ALA A CA 1
ATOM 1661 C C . ALA A 1 229 ? -6.518 -13.707 13.888 1.00 43.88 229 ALA A C 1
ATOM 1663 O O . ALA A 1 229 ? -7.028 -12.594 13.734 1.00 43.88 229 ALA A O 1
ATOM 1664 N N . PRO A 1 230 ? -6.750 -14.428 15.007 1.00 41.62 230 PRO A N 1
ATOM 1665 C CA . PRO A 1 230 ? -7.510 -13.903 16.139 1.00 41.62 230 PRO A CA 1
ATOM 1666 C C . PRO A 1 230 ? -6.825 -12.662 16.716 1.00 41.62 230 PRO A C 1
ATOM 1668 O O . PRO A 1 230 ? -5.633 -12.671 17.020 1.00 41.62 230 PRO A O 1
ATOM 1671 N N . THR A 1 231 ? -7.606 -11.604 16.916 1.00 41.47 231 THR A N 1
ATOM 1672 C CA . THR A 1 231 ? -7.275 -10.504 17.815 1.00 41.47 231 THR A CA 1
ATOM 1673 C C . THR A 1 231 ? -7.083 -11.078 19.214 1.00 41.47 231 THR A C 1
ATOM 1675 O O . THR A 1 231 ? -8.020 -11.165 20.003 1.00 41.47 231 THR A O 1
ATOM 1678 N N . ALA A 1 232 ? -5.854 -11.442 19.566 1.00 36.12 232 ALA A N 1
ATOM 1679 C CA . ALA A 1 232 ? -5.454 -11.351 20.955 1.00 36.12 232 ALA A CA 1
ATOM 1680 C C . ALA A 1 232 ? -5.297 -9.855 21.263 1.00 36.12 232 ALA A C 1
ATOM 1682 O O . ALA A 1 232 ? -4.199 -9.309 21.277 1.00 36.12 232 ALA A O 1
ATOM 1683 N N . SER A 1 233 ? 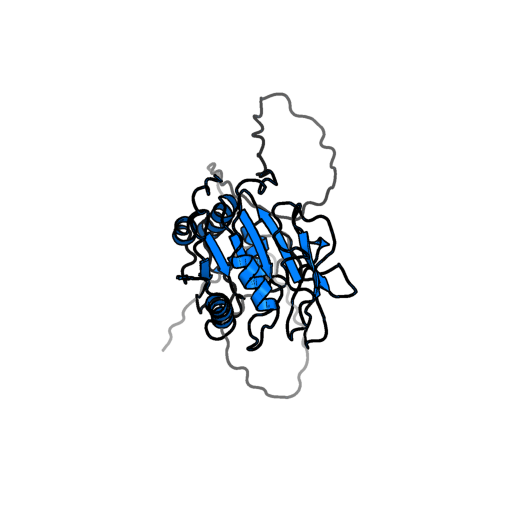-6.418 -9.166 21.500 1.00 36.53 233 SER A N 1
ATOM 1684 C CA . SER A 1 233 ? -6.371 -8.129 22.527 1.00 36.53 233 SER A CA 1
ATOM 1685 C C . SER A 1 233 ? -5.890 -8.833 23.796 1.00 36.53 233 SER A C 1
ATOM 1687 O O . SER A 1 233 ? -6.436 -9.900 24.102 1.00 36.53 233 SER A O 1
ATOM 1689 N N . PRO A 1 234 ? -4.903 -8.309 24.543 1.00 37.75 234 PRO A N 1
ATOM 1690 C CA . PRO A 1 234 ? -4.655 -8.819 25.877 1.00 37.75 234 PRO A CA 1
ATOM 1691 C C . PRO A 1 234 ? -5.959 -8.628 26.647 1.00 37.75 234 PRO A C 1
ATOM 1693 O O . PRO A 1 234 ? -6.353 -7.514 26.990 1.00 37.75 234 PRO A O 1
ATOM 1696 N N . THR A 1 235 ? -6.682 -9.724 26.858 1.00 33.28 235 THR A N 1
ATOM 1697 C CA . THR A 1 235 ? -7.717 -9.747 27.875 1.00 33.28 235 THR A CA 1
ATOM 1698 C C . THR A 1 235 ? -6.936 -9.597 29.163 1.00 33.28 235 THR A C 1
ATOM 1700 O O . THR A 1 235 ? -6.294 -10.545 29.612 1.00 33.28 235 THR A O 1
ATOM 1703 N N . VAL A 1 236 ? -6.918 -8.390 29.726 1.00 37.12 236 VAL A N 1
ATOM 1704 C CA . VAL A 1 236 ? -6.572 -8.224 31.131 1.00 37.12 236 VAL A CA 1
ATOM 1705 C C . VAL A 1 236 ? -7.637 -9.021 31.865 1.00 37.12 236 VAL A C 1
ATOM 1707 O O . VAL A 1 236 ? -8.778 -8.580 31.998 1.00 37.12 236 VAL A O 1
ATOM 1710 N N . ALA A 1 237 ? -7.298 -10.253 32.243 1.00 33.88 237 ALA A N 1
ATOM 1711 C CA . ALA A 1 237 ? -8.107 -11.027 33.155 1.00 33.88 237 ALA A CA 1
ATOM 1712 C C . ALA A 1 237 ? -8.254 -10.162 34.406 1.00 33.88 237 ALA A C 1
ATOM 1714 O O . ALA A 1 237 ? -7.279 -9.904 35.113 1.00 33.88 237 ALA A O 1
ATOM 1715 N N . GLY A 1 238 ? -9.459 -9.637 34.626 1.00 30.77 238 GLY A N 1
ATOM 1716 C CA . GLY A 1 238 ? -9.793 -8.946 35.856 1.00 30.77 238 GLY A CA 1
ATOM 1717 C C . GLY A 1 238 ? -9.597 -9.924 37.003 1.00 30.77 238 GLY A C 1
ATOM 1718 O O . GLY A 1 238 ? -10.451 -10.773 37.252 1.00 30.77 238 GLY A O 1
ATOM 1719 N N . PHE A 1 239 ? -8.459 -9.830 37.687 1.00 30.31 239 PHE A N 1
ATOM 1720 C CA . PHE A 1 239 ? -8.265 -10.500 38.959 1.00 30.31 239 PHE A CA 1
ATOM 1721 C C . PHE A 1 239 ? -9.255 -9.889 39.946 1.00 30.31 239 PHE A C 1
ATOM 1723 O O . PHE A 1 239 ? -9.090 -8.767 40.421 1.00 30.31 239 PHE A O 1
ATOM 1730 N N . THR A 1 240 ? -10.314 -10.636 40.240 1.00 31.77 240 THR A N 1
ATOM 1731 C CA . THR A 1 240 ? -11.163 -10.347 41.390 1.00 31.77 240 THR A CA 1
ATOM 1732 C C . THR A 1 240 ? -10.413 -10.862 42.613 1.00 31.77 240 THR A C 1
ATOM 1734 O O . THR A 1 240 ? -10.364 -12.068 42.847 1.00 31.77 240 THR A O 1
ATOM 1737 N N . TYR A 1 241 ? -9.778 -9.967 43.371 1.00 31.00 241 TYR A N 1
ATOM 1738 C CA . TYR A 1 241 ? -9.203 -10.317 44.669 1.00 31.00 241 TYR A CA 1
ATOM 1739 C C . TYR A 1 241 ? -10.341 -10.616 45.653 1.00 31.00 241 TYR A C 1
ATOM 1741 O O . TYR A 1 241 ? -11.011 -9.712 46.148 1.00 31.00 241 TYR A O 1
ATOM 1749 N N . GLY A 1 242 ? -10.566 -11.900 45.934 1.00 35.75 242 GLY A N 1
ATOM 1750 C CA . GLY A 1 242 ? -11.273 -12.330 47.137 1.00 35.75 242 GLY A CA 1
ATOM 1751 C C . GLY A 1 242 ? -10.337 -12.222 48.350 1.00 35.75 242 GLY A C 1
ATOM 1752 O 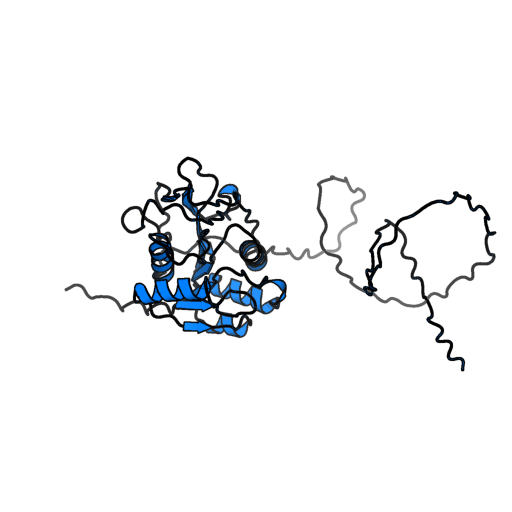O . GLY A 1 242 ? -9.155 -12.548 48.224 1.00 35.75 242 GLY A O 1
ATOM 1753 N N . PRO A 1 243 ? -10.807 -11.776 49.528 1.00 44.88 243 PRO A N 1
ATOM 1754 C CA . PRO A 1 243 ? -9.950 -11.608 50.695 1.00 44.88 243 PRO A CA 1
ATOM 1755 C C . PRO A 1 243 ? -9.613 -12.976 51.296 1.00 44.88 243 PRO A C 1
ATOM 1757 O O . PRO A 1 243 ? -10.401 -13.535 52.051 1.00 44.88 243 PRO A O 1
ATOM 1760 N N . THR A 1 244 ? -8.445 -13.534 50.974 1.00 38.22 244 THR A N 1
ATOM 1761 C CA . THR A 1 244 ? -7.898 -14.679 51.718 1.00 38.22 244 THR A CA 1
ATOM 1762 C C . THR A 1 244 ? -6.383 -14.543 51.865 1.00 38.22 244 THR A C 1
ATOM 1764 O O . THR A 1 244 ? -5.683 -14.457 50.867 1.00 38.22 244 THR A O 1
ATOM 1767 N N . ALA A 1 245 ? -5.942 -14.480 53.128 1.00 43.66 245 ALA A N 1
ATOM 1768 C CA . ALA A 1 245 ? -4.598 -14.644 53.706 1.00 43.66 245 ALA A CA 1
ATOM 1769 C C . ALA A 1 245 ? -3.350 -14.240 52.881 1.00 43.66 245 ALA A C 1
ATOM 1771 O O . ALA A 1 245 ? -3.042 -14.809 51.839 1.00 43.66 245 ALA A O 1
ATOM 1772 N N . ALA A 1 246 ? -2.556 -13.322 53.445 1.00 36.97 246 ALA A N 1
ATOM 1773 C CA . ALA A 1 246 ? -1.263 -12.896 52.911 1.00 36.97 246 ALA A CA 1
ATOM 1774 C C . ALA A 1 246 ? -0.242 -14.058 52.835 1.00 36.97 246 ALA A C 1
ATOM 1776 O O . ALA A 1 246 ? -0.024 -14.724 53.852 1.00 36.97 246 ALA A O 1
ATOM 1777 N N . PRO A 1 247 ? 0.425 -14.285 51.688 1.00 42.09 247 PRO A N 1
ATOM 1778 C CA . PRO A 1 247 ? 1.561 -15.199 51.610 1.00 42.09 247 PRO A CA 1
ATOM 1779 C C . PRO A 1 247 ? 2.824 -14.552 52.204 1.00 42.09 247 PRO A C 1
ATOM 1781 O O . PRO A 1 247 ? 3.125 -13.387 51.953 1.00 42.09 247 PRO A O 1
ATOM 1784 N N . THR A 1 248 ? 3.573 -15.317 53.001 1.00 42.19 248 THR A N 1
ATOM 1785 C CA . THR A 1 248 ? 4.768 -14.883 53.753 1.00 42.19 248 THR A CA 1
ATOM 1786 C C . THR A 1 248 ? 6.104 -15.142 53.041 1.00 42.19 248 THR A C 1
ATOM 1788 O O . THR A 1 248 ? 7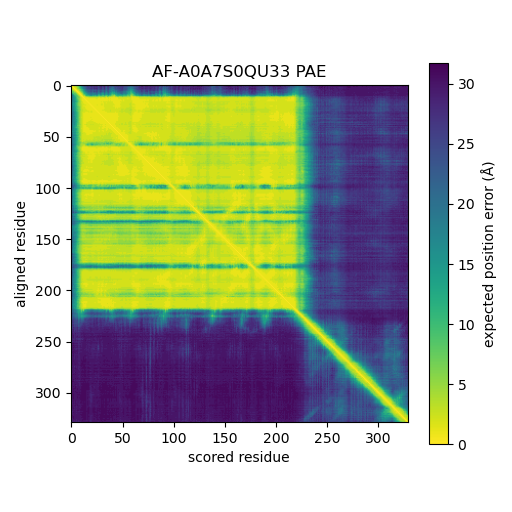.140 -15.191 53.698 1.00 42.19 248 THR A O 1
ATOM 1791 N N . SER A 1 249 ? 6.132 -15.296 51.716 1.00 34.38 249 SER A N 1
ATOM 1792 C CA . SER A 1 249 ? 7.395 -15.397 50.970 1.00 34.38 249 SER A CA 1
ATOM 1793 C C . SER A 1 249 ? 7.219 -15.027 49.498 1.00 34.38 249 SER A C 1
ATOM 1795 O O . SER A 1 249 ? 6.361 -15.586 48.819 1.00 34.38 249 SER A O 1
ATOM 1797 N N . ILE A 1 250 ? 8.051 -14.100 49.021 1.00 35.00 250 ILE A N 1
ATOM 1798 C CA . ILE A 1 250 ? 8.264 -13.803 47.602 1.00 35.00 250 ILE A CA 1
ATOM 1799 C C . ILE A 1 250 ? 9.570 -14.491 47.201 1.00 35.00 250 ILE A C 1
ATOM 1801 O O . ILE A 1 250 ? 10.621 -14.152 47.742 1.00 35.00 250 ILE A O 1
ATOM 1805 N N . ASP A 1 251 ? 9.488 -15.433 46.263 1.00 30.34 251 ASP A N 1
ATOM 1806 C CA . ASP A 1 251 ? 10.635 -15.866 45.466 1.00 30.34 251 ASP A CA 1
ATOM 1807 C C . ASP A 1 251 ? 10.756 -14.916 44.269 1.00 30.34 251 ASP A C 1
ATOM 1809 O O . ASP A 1 251 ? 9.811 -14.740 43.496 1.00 30.34 251 ASP A O 1
ATOM 1813 N N . VAL A 1 252 ? 11.909 -14.258 44.150 1.00 28.16 252 VAL A N 1
ATOM 1814 C CA . VAL A 1 252 ? 12.239 -13.371 43.031 1.00 28.16 252 VAL A CA 1
ATOM 1815 C C . VAL A 1 252 ? 12.725 -14.235 41.870 1.00 28.16 252 VAL A C 1
ATOM 1817 O O . VAL A 1 252 ? 13.793 -14.835 41.952 1.00 28.16 252 VAL A O 1
ATOM 1820 N N . PHE A 1 253 ? 11.955 -14.274 40.785 1.00 26.12 253 PHE A N 1
ATOM 1821 C CA . PHE A 1 253 ? 12.460 -14.647 39.467 1.00 26.12 253 PHE A CA 1
ATOM 1822 C C . PHE A 1 253 ? 12.800 -13.353 38.717 1.00 26.12 253 PHE A C 1
ATOM 1824 O O . PHE A 1 253 ? 11.920 -12.523 38.491 1.00 26.12 253 PHE A O 1
ATOM 1831 N N . GLU A 1 254 ? 14.078 -13.165 38.381 1.00 31.06 254 GLU A N 1
ATOM 1832 C CA . GLU A 1 254 ? 14.513 -12.183 37.383 1.00 31.06 254 GLU A CA 1
ATOM 1833 C C . GLU A 1 254 ? 14.137 -12.712 35.996 1.00 31.06 254 GLU A C 1
ATOM 1835 O O . GLU A 1 254 ? 14.692 -13.708 35.533 1.00 31.06 254 GLU A O 1
ATOM 1840 N N . GLU A 1 255 ? 13.201 -12.039 35.334 1.00 28.77 255 GLU A N 1
ATOM 1841 C CA . GLU A 1 255 ? 13.068 -12.083 33.882 1.00 28.77 255 GLU A CA 1
ATOM 1842 C C . GLU A 1 255 ? 12.937 -10.636 33.385 1.00 28.77 255 GLU A C 1
ATOM 1844 O O . GLU A 1 255 ? 12.122 -9.860 33.893 1.00 28.77 255 GLU A O 1
ATOM 1849 N N . ASP A 1 256 ? 13.815 -10.264 32.453 1.00 34.59 256 ASP A N 1
ATOM 1850 C CA . ASP A 1 256 ? 13.967 -8.928 31.876 1.00 34.59 256 ASP A CA 1
ATOM 1851 C C . ASP A 1 256 ? 12.650 -8.405 31.276 1.00 34.59 256 ASP A C 1
ATOM 1853 O O . ASP A 1 256 ? 12.203 -8.850 30.217 1.00 34.59 256 ASP A O 1
ATOM 1857 N N . LEU A 1 257 ? 12.059 -7.392 31.916 1.00 32.78 257 LEU A N 1
ATOM 1858 C CA . LEU A 1 257 ? 10.993 -6.573 31.341 1.00 32.78 257 LEU A CA 1
ATOM 1859 C C . LEU A 1 257 ? 11.534 -5.173 31.046 1.00 32.78 257 LEU A C 1
ATOM 1861 O O . LEU A 1 257 ? 11.728 -4.346 31.940 1.00 32.78 257 LEU A O 1
ATOM 1865 N N . HIS A 1 258 ? 11.755 -4.909 29.758 1.00 32.59 258 HIS A N 1
ATOM 1866 C CA . HIS A 1 258 ? 11.948 -3.560 29.243 1.00 32.59 258 HIS A CA 1
ATOM 1867 C C . HIS A 1 258 ? 10.687 -2.712 29.477 1.00 32.59 258 HIS A C 1
ATOM 1869 O O . HIS A 1 258 ? 9.555 -3.166 29.322 1.00 32.59 258 HIS A O 1
ATOM 1875 N N . GLN A 1 259 ? 10.942 -1.478 29.900 1.00 30.88 259 GLN A N 1
ATOM 1876 C CA . GLN A 1 259 ? 10.003 -0.491 30.418 1.00 30.88 259 GLN A CA 1
ATOM 1877 C C . GLN A 1 259 ? 8.893 -0.123 29.427 1.00 30.88 259 GLN A C 1
ATOM 1879 O O . GLN A 1 259 ? 9.190 0.278 28.309 1.00 30.88 259 GLN A O 1
ATOM 1884 N N . ASP A 1 260 ? 7.642 -0.138 29.895 1.00 32.50 260 ASP A N 1
ATOM 1885 C CA . ASP A 1 260 ? 6.708 0.969 29.675 1.00 32.50 260 ASP A CA 1
ATOM 1886 C C . ASP A 1 260 ? 5.523 0.920 30.657 1.00 32.50 260 ASP A C 1
ATOM 1888 O O . ASP A 1 260 ? 5.099 -0.152 31.084 1.00 32.50 260 ASP A O 1
ATOM 1892 N N . LEU A 1 261 ? 4.975 2.112 30.943 1.00 30.17 261 LEU A N 1
ATOM 1893 C CA . LEU A 1 261 ? 3.760 2.461 31.714 1.00 30.17 261 LEU A CA 1
ATOM 1894 C C . LEU A 1 261 ? 3.953 2.934 33.168 1.00 30.17 261 LEU A C 1
ATOM 1896 O O . LEU A 1 261 ? 3.727 2.212 34.136 1.00 30.17 261 LEU A O 1
ATOM 1900 N N . PHE A 1 262 ? 4.178 4.244 33.318 1.00 27.50 262 PHE A N 1
ATOM 1901 C CA . PHE A 1 262 ? 3.697 4.986 34.486 1.00 27.50 262 PHE A CA 1
ATOM 1902 C C . PHE A 1 262 ? 2.209 5.332 34.303 1.00 27.50 262 PHE A C 1
ATOM 1904 O O . PHE A 1 262 ? 1.864 6.276 33.593 1.00 27.50 262 PHE A O 1
ATOM 1911 N N . TYR A 1 263 ? 1.322 4.606 34.987 1.00 28.41 263 TYR A N 1
ATOM 1912 C CA . TYR A 1 263 ? -0.019 5.099 35.317 1.00 28.41 263 TYR A CA 1
ATOM 1913 C C . TYR A 1 263 ? 0.048 5.831 36.661 1.00 28.41 263 TYR A C 1
ATOM 1915 O O . TYR A 1 263 ? 0.189 5.214 37.716 1.00 28.41 263 TYR A O 1
ATOM 1923 N N . GLY A 1 264 ? -0.057 7.159 36.637 1.00 25.34 264 GLY A N 1
ATOM 1924 C CA . GLY A 1 264 ? -0.232 7.959 37.847 1.00 25.34 264 GLY A CA 1
ATOM 1925 C C . GLY A 1 264 ? -1.675 7.883 38.344 1.00 25.34 264 GLY A C 1
ATOM 1926 O O . GLY A 1 264 ? -2.527 8.630 37.872 1.00 25.34 264 GLY A O 1
ATOM 1927 N N . LEU A 1 265 ? -1.955 7.009 39.313 1.00 27.55 265 LEU A N 1
ATOM 1928 C CA . LEU A 1 265 ? -3.145 7.122 40.160 1.00 27.55 265 LEU A CA 1
ATOM 1929 C C . LEU A 1 265 ? -2.802 8.015 41.357 1.00 27.55 265 LEU A C 1
ATOM 1931 O O . LEU A 1 265 ? -2.115 7.595 42.286 1.00 27.55 265 LEU A O 1
ATOM 1935 N N . ALA A 1 266 ? -3.273 9.262 41.335 1.00 27.53 266 ALA A N 1
ATOM 1936 C CA . ALA A 1 266 ? -3.202 10.147 42.490 1.00 27.53 266 ALA A CA 1
ATOM 1937 C C . ALA A 1 266 ? -4.316 9.783 43.484 1.00 27.53 266 ALA A C 1
ATOM 1939 O O . ALA A 1 266 ? -5.487 10.081 43.255 1.00 27.53 266 ALA A O 1
ATOM 1940 N N . TYR A 1 267 ? -3.945 9.160 44.603 1.00 25.62 267 TYR A N 1
ATOM 1941 C CA . TYR A 1 267 ? -4.776 9.124 45.805 1.00 25.62 267 TYR A CA 1
ATOM 1942 C C . TYR A 1 267 ? -4.396 10.306 46.698 1.00 25.62 267 TYR A C 1
ATOM 1944 O O . TYR A 1 267 ? -3.288 10.375 47.226 1.00 25.62 267 TYR A O 1
ATOM 1952 N N . SER A 1 268 ? -5.324 11.242 46.882 1.00 33.25 268 SER A N 1
ATOM 1953 C CA . SER A 1 268 ? -5.240 12.256 47.930 1.00 33.25 268 SER A CA 1
ATOM 1954 C C . SER A 1 268 ? -5.743 11.672 49.250 1.00 33.25 268 SER A C 1
ATOM 1956 O O . SER A 1 268 ? -6.889 11.233 49.333 1.00 33.25 268 SER A O 1
ATOM 1958 N N . SER A 1 269 ? -4.920 11.730 50.294 1.00 30.39 269 SER A N 1
ATOM 1959 C CA . SER A 1 269 ? -5.352 11.604 51.690 1.00 30.39 269 SER A CA 1
ATOM 1960 C C . SER A 1 269 ? -4.657 12.685 52.529 1.00 30.39 269 SER A C 1
ATOM 1962 O O . SER A 1 269 ? -3.520 13.041 52.212 1.00 30.39 269 SER A O 1
ATOM 1964 N N . PRO A 1 270 ? -5.325 13.264 53.545 1.00 41.84 270 PRO A N 1
ATOM 1965 C CA . PRO A 1 270 ? -5.019 14.605 54.017 1.00 41.84 270 PRO A CA 1
ATOM 1966 C C . PRO A 1 270 ? -4.130 14.637 55.273 1.00 41.84 270 PRO A C 1
ATOM 1968 O O . PRO A 1 270 ? -4.000 13.664 56.010 1.00 41.84 270 PRO A O 1
ATOM 1971 N N . THR A 1 271 ? -3.621 15.844 55.541 1.00 42.09 271 THR A N 1
ATOM 1972 C CA . THR A 1 271 ? -3.088 16.369 56.816 1.00 42.09 271 THR A CA 1
ATOM 1973 C C . THR A 1 271 ? -1.778 15.788 57.366 1.00 42.09 271 THR A C 1
ATOM 1975 O O . THR A 1 271 ? -1.742 14.722 57.966 1.00 42.09 271 THR A O 1
ATOM 1978 N N . GLY A 1 272 ? -0.718 16.601 57.293 1.00 34.22 272 GLY A N 1
ATOM 1979 C CA . GLY A 1 272 ? 0.496 16.474 58.102 1.00 34.22 272 GLY A CA 1
ATOM 1980 C C . GLY A 1 272 ? 1.436 17.657 57.851 1.00 34.22 272 GLY A C 1
ATOM 1981 O O . GLY A 1 272 ? 1.872 17.863 56.724 1.00 34.22 272 GLY A O 1
ATOM 1982 N N . ALA A 1 273 ? 1.685 18.477 58.874 1.00 40.19 273 ALA A N 1
ATOM 1983 C CA . ALA A 1 273 ? 2.528 19.674 58.807 1.00 40.19 273 ALA A CA 1
ATOM 1984 C C . ALA A 1 273 ? 4.019 19.340 58.554 1.00 40.19 273 ALA A C 1
ATOM 1986 O O . ALA A 1 273 ? 4.478 18.283 58.990 1.00 40.19 273 ALA A O 1
ATOM 1987 N N . PRO A 1 274 ? 4.798 20.226 57.900 1.00 41.03 274 PRO A N 1
ATOM 1988 C CA . PRO A 1 274 ? 6.210 19.970 57.621 1.00 41.03 274 PRO A CA 1
ATOM 1989 C C . PRO A 1 274 ? 7.104 20.229 58.852 1.00 41.03 274 PRO A C 1
ATOM 1991 O O . PRO A 1 274 ? 6.884 21.209 59.568 1.00 41.03 274 PRO A O 1
ATOM 1994 N N . PRO A 1 275 ? 8.150 19.415 59.091 1.00 39.69 275 PRO A N 1
ATOM 1995 C CA . PRO A 1 275 ? 9.177 19.727 60.078 1.00 39.69 275 PRO A CA 1
ATOM 1996 C C . PRO A 1 275 ? 10.182 20.755 59.533 1.00 39.69 275 PRO A C 1
ATOM 1998 O O . PRO A 1 275 ? 10.639 20.679 58.394 1.00 39.69 275 PRO A O 1
ATOM 2001 N N . THR A 1 276 ? 10.552 21.714 60.380 1.00 37.03 276 THR A N 1
ATOM 2002 C CA . THR A 1 276 ? 11.623 22.690 60.145 1.00 37.03 276 THR A CA 1
ATOM 2003 C C . THR A 1 276 ? 12.995 22.029 60.287 1.00 37.03 276 THR A C 1
ATOM 2005 O O . THR A 1 276 ? 13.278 21.450 61.336 1.00 37.03 276 THR A O 1
ATOM 2008 N N . LEU A 1 277 ? 13.870 22.167 59.285 1.00 34.59 277 LEU A N 1
ATOM 2009 C CA . LEU A 1 277 ? 15.284 21.798 59.393 1.00 34.59 277 LEU A CA 1
ATOM 2010 C C . LEU A 1 277 ? 16.162 23.042 59.549 1.00 34.59 277 LEU A C 1
ATOM 2012 O O . LEU A 1 277 ? 16.113 23.983 58.759 1.00 34.59 277 LEU A O 1
ATOM 2016 N N . SER A 1 278 ? 16.950 23.008 60.617 1.00 31.72 278 SER A N 1
ATOM 2017 C CA . SER A 1 278 ? 17.962 23.971 61.023 1.00 31.72 278 SER A CA 1
ATOM 2018 C C . SER A 1 278 ? 19.318 23.685 60.368 1.00 31.72 278 SER A C 1
ATOM 2020 O O . SER A 1 278 ? 19.756 22.535 60.352 1.00 31.72 278 SER A O 1
ATOM 2022 N N . SER A 1 279 ? 20.002 24.774 60.002 1.00 42.25 279 SER A N 1
ATOM 2023 C CA . SER A 1 279 ? 21.454 24.922 59.775 1.00 42.25 279 SER A CA 1
ATOM 2024 C C . SER A 1 279 ? 21.996 24.645 58.356 1.00 42.25 279 SER A C 1
ATOM 2026 O O . SER A 1 279 ? 21.763 23.572 57.803 1.00 42.25 279 SER A O 1
ATOM 2028 N N . PRO A 1 280 ? 22.773 25.586 57.770 1.00 41.16 280 PRO A N 1
ATOM 2029 C CA . PRO A 1 280 ? 23.403 25.420 56.459 1.00 41.16 280 PRO A CA 1
ATOM 2030 C C . PRO A 1 280 ? 24.775 24.724 56.561 1.00 41.16 280 PRO A C 1
ATOM 2032 O O . PRO A 1 280 ? 25.529 25.012 57.495 1.00 41.16 280 PRO A O 1
ATOM 2035 N N . PRO A 1 281 ? 25.161 23.872 55.595 1.00 43.38 281 PRO A N 1
ATOM 2036 C CA . PRO A 1 281 ? 26.544 23.449 55.446 1.00 43.38 281 PRO A CA 1
ATOM 2037 C C . PRO A 1 281 ? 27.364 24.420 54.578 1.00 43.38 281 PRO A C 1
ATOM 2039 O O . PRO A 1 281 ? 26.886 25.059 53.643 1.00 43.38 281 PRO A O 1
ATOM 2042 N N . THR A 1 282 ? 28.628 24.501 54.968 1.00 41.47 282 THR A N 1
ATOM 2043 C CA . THR A 1 282 ? 29.720 25.387 54.568 1.00 41.47 282 THR A CA 1
ATOM 2044 C C . THR A 1 282 ? 30.129 25.272 53.094 1.00 41.47 282 THR A C 1
ATOM 2046 O O . THR A 1 282 ? 30.195 24.178 52.538 1.00 41.47 282 THR A O 1
ATOM 2049 N N . ALA A 1 283 ? 30.479 26.408 52.482 1.00 33.94 283 ALA A N 1
ATOM 2050 C CA . ALA A 1 283 ? 31.024 26.504 51.129 1.00 33.94 283 ALA A CA 1
ATOM 2051 C C . ALA A 1 283 ? 32.446 25.917 51.029 1.00 33.94 283 ALA A C 1
ATOM 2053 O O . ALA A 1 283 ? 33.326 26.263 51.817 1.00 33.94 283 ALA A O 1
ATOM 2054 N N . LEU A 1 284 ? 32.679 25.078 50.017 1.00 33.44 284 LEU A N 1
ATOM 2055 C CA . LEU A 1 284 ? 34.003 24.614 49.601 1.00 33.44 284 LEU A CA 1
ATOM 2056 C C . LEU A 1 284 ? 34.447 25.418 48.373 1.00 33.44 284 LEU A C 1
ATOM 2058 O O . LEU A 1 284 ? 33.881 25.305 47.289 1.00 33.44 284 LEU A O 1
ATOM 2062 N N . THR A 1 285 ? 35.459 26.257 48.574 1.00 34.25 285 THR A N 1
ATOM 2063 C CA . THR A 1 285 ? 36.169 27.023 47.546 1.00 34.25 285 THR A CA 1
ATOM 2064 C C . THR A 1 285 ? 37.302 26.184 46.959 1.00 34.25 285 THR A C 1
ATOM 2066 O O . THR A 1 285 ? 38.183 25.749 47.699 1.00 34.25 285 THR A O 1
ATOM 2069 N N . GLY A 1 286 ? 37.330 26.004 45.638 1.00 36.22 286 GLY A N 1
ATOM 2070 C CA . GLY A 1 286 ? 38.452 25.370 44.946 1.00 36.22 286 GLY A CA 1
ATOM 2071 C C . GLY A 1 286 ? 38.292 25.417 43.430 1.00 36.22 286 GLY A C 1
ATOM 2072 O O . GLY A 1 286 ? 37.724 24.505 42.842 1.00 36.22 286 GLY A O 1
ATOM 2073 N N . ALA A 1 287 ? 38.784 26.487 42.805 1.00 33.38 287 ALA A N 1
ATOM 2074 C CA . ALA A 1 287 ? 38.898 26.610 41.354 1.00 33.38 287 ALA A CA 1
ATOM 2075 C C . ALA A 1 287 ? 40.321 26.228 40.909 1.00 33.38 287 ALA A C 1
ATOM 2077 O O . ALA A 1 287 ? 41.276 26.749 41.492 1.00 33.38 287 ALA A O 1
ATOM 2078 N N . PRO A 1 288 ? 40.503 25.387 39.876 1.00 42.59 288 PRO A N 1
ATOM 2079 C CA . PRO A 1 288 ? 41.777 25.279 39.186 1.00 42.59 288 PRO A CA 1
ATOM 2080 C C . PRO A 1 288 ? 41.836 26.231 37.982 1.00 42.59 288 PRO A C 1
ATOM 2082 O O . PRO A 1 288 ? 40.939 26.296 37.144 1.00 42.59 288 PRO A O 1
ATOM 2085 N N . THR A 1 289 ? 42.939 26.967 37.916 1.00 36.72 289 THR A N 1
ATOM 2086 C CA . THR A 1 289 ? 43.405 27.793 36.802 1.00 36.72 289 THR A CA 1
ATOM 2087 C C . THR A 1 289 ? 43.885 26.921 35.638 1.00 36.72 289 THR A C 1
ATOM 2089 O O . THR A 1 289 ? 44.707 26.030 35.828 1.00 36.72 289 THR A O 1
ATOM 2092 N N . MET A 1 290 ? 43.434 27.219 34.416 1.00 36.06 290 MET A N 1
ATOM 2093 C CA . MET A 1 290 ? 44.011 26.699 33.168 1.00 36.06 290 MET A CA 1
ATOM 2094 C C . MET A 1 290 ? 44.282 27.860 32.206 1.00 36.06 290 MET A C 1
ATOM 2096 O O . MET A 1 290 ? 43.486 28.789 32.081 1.00 36.06 290 MET A O 1
ATOM 2100 N N . ALA A 1 291 ? 45.467 27.812 31.605 1.00 37.06 291 ALA A N 1
ATOM 2101 C CA . ALA A 1 291 ? 46.126 28.880 30.872 1.00 37.06 291 ALA A CA 1
ATOM 2102 C C . ALA A 1 291 ? 45.557 29.133 29.459 1.00 37.06 291 ALA A C 1
ATOM 2104 O O . ALA A 1 291 ? 45.076 28.227 28.784 1.00 37.06 291 ALA A O 1
ATOM 2105 N N . SER A 1 292 ? 45.678 30.389 29.021 1.00 36.12 292 SER A N 1
ATOM 2106 C CA . SER A 1 292 ? 45.600 30.896 27.639 1.00 36.12 292 SER A CA 1
ATOM 2107 C C . SER A 1 292 ? 46.829 30.427 26.827 1.00 36.12 292 SER A C 1
ATOM 2109 O O . SER A 1 292 ? 47.856 30.125 27.427 1.00 36.12 292 SER A O 1
ATOM 2111 N N . SER A 1 293 ? 46.905 30.329 25.492 1.00 33.84 293 SER A N 1
ATOM 2112 C CA . SER A 1 293 ? 46.216 30.853 24.286 1.00 33.84 293 SER A CA 1
ATOM 2113 C C . SER A 1 293 ? 46.877 30.133 23.053 1.00 33.84 293 SER A C 1
ATOM 2115 O O . SER A 1 293 ? 47.758 29.309 23.315 1.00 33.84 293 SER A O 1
ATOM 2117 N N . PRO A 1 294 ? 46.653 30.438 21.740 1.00 52.25 294 PRO A N 1
ATOM 2118 C CA . PRO A 1 294 ? 45.689 31.344 21.093 1.00 52.25 294 PRO A CA 1
ATOM 2119 C C . PRO A 1 294 ? 44.993 30.818 19.791 1.00 52.25 294 PRO A C 1
ATOM 2121 O O . PRO A 1 294 ? 45.398 29.848 19.158 1.00 52.25 294 PRO A O 1
ATOM 2124 N N . THR A 1 295 ? 44.004 31.611 19.344 1.00 33.03 295 THR A N 1
ATOM 2125 C CA . THR A 1 295 ? 43.584 31.921 17.950 1.00 33.03 295 THR A CA 1
ATOM 2126 C C . THR A 1 295 ? 43.021 30.833 17.022 1.00 33.03 295 THR A C 1
ATOM 2128 O O . THR A 1 295 ? 43.751 30.097 16.371 1.00 33.03 295 THR A O 1
ATOM 2131 N N . SER A 1 296 ? 41.720 30.926 16.737 1.00 33.47 296 SER A N 1
ATOM 2132 C CA . SER A 1 296 ? 41.225 31.415 15.434 1.00 33.47 296 SER A CA 1
ATOM 2133 C C . SER A 1 296 ? 39.725 31.720 15.514 1.00 33.47 296 SER A C 1
ATOM 2135 O O . SER A 1 296 ? 38.964 31.048 16.204 1.00 33.47 296 SER A O 1
ATOM 2137 N N . ALA A 1 297 ? 39.337 32.819 14.874 1.00 33.78 297 ALA A N 1
ATOM 2138 C CA . ALA A 1 297 ? 37.989 33.354 14.864 1.00 33.78 297 ALA A CA 1
ATOM 2139 C C . ALA A 1 297 ? 37.085 32.548 13.925 1.00 33.78 297 ALA A C 1
ATOM 2141 O O . ALA A 1 297 ? 37.455 32.314 12.781 1.00 33.78 297 ALA A O 1
ATOM 2142 N N . ASN A 1 298 ? 35.883 32.211 14.388 1.00 31.64 298 ASN A N 1
ATOM 2143 C CA . ASN A 1 298 ? 34.721 32.040 13.527 1.00 31.64 298 ASN A CA 1
ATOM 2144 C C . ASN A 1 298 ? 33.480 32.524 14.281 1.00 31.64 298 ASN A C 1
ATOM 2146 O O . ASN A 1 298 ? 33.241 32.167 15.433 1.00 31.64 298 ASN A O 1
ATOM 2150 N N . SER A 1 299 ? 32.736 33.404 13.622 1.00 32.38 299 SER A N 1
ATOM 2151 C CA . SER A 1 299 ? 31.501 34.017 14.091 1.00 32.38 299 SER A CA 1
ATOM 2152 C C . SER A 1 299 ? 30.411 32.962 14.287 1.00 32.38 299 SER A C 1
ATOM 2154 O O . SER A 1 299 ? 29.960 32.363 13.311 1.00 32.38 299 SER A O 1
ATOM 2156 N N . LEU A 1 300 ? 29.958 32.766 15.526 1.00 26.69 300 LEU A N 1
ATOM 2157 C CA . LEU A 1 300 ? 28.744 32.011 15.824 1.00 26.69 300 LEU A CA 1
ATOM 2158 C C . LEU A 1 300 ? 27.547 32.962 15.825 1.00 26.69 300 LEU A C 1
ATOM 2160 O O . LEU A 1 300 ? 27.438 33.880 16.635 1.00 26.69 300 LEU A O 1
ATOM 2164 N N . GLN A 1 301 ? 26.674 32.723 14.857 1.00 28.91 301 GLN A N 1
ATOM 2165 C CA . GLN A 1 301 ? 25.340 33.282 14.735 1.00 28.91 301 GLN A CA 1
ATOM 2166 C C . GLN A 1 301 ? 24.472 32.717 15.870 1.00 28.91 301 GLN A C 1
ATOM 2168 O O . GLN A 1 301 ? 24.475 31.511 16.115 1.00 28.91 301 GLN A O 1
ATOM 2173 N N . ALA A 1 302 ? 23.764 33.592 16.585 1.00 29.36 302 ALA A N 1
ATOM 2174 C CA . ALA A 1 302 ? 22.895 33.215 17.692 1.00 29.36 302 ALA A CA 1
ATOM 2175 C C . ALA A 1 302 ? 21.758 32.290 17.214 1.00 29.36 302 ALA A C 1
ATOM 2177 O O . ALA A 1 302 ? 20.974 32.661 16.342 1.00 29.36 302 ALA A O 1
ATOM 2178 N N . GLN A 1 303 ? 21.680 31.098 17.803 1.00 28.80 303 GLN A N 1
ATOM 2179 C CA . GLN A 1 303 ? 20.534 30.188 17.764 1.00 28.80 303 GLN A CA 1
ATOM 2180 C C . GLN A 1 303 ? 19.945 30.160 19.183 1.00 28.80 303 GLN A C 1
ATOM 2182 O O . GLN A 1 303 ? 20.722 29.970 20.124 1.00 28.80 303 GLN A O 1
ATOM 2187 N N . PRO A 1 304 ? 18.635 30.377 19.386 1.00 34.84 304 PRO A N 1
ATOM 2188 C CA . PRO A 1 304 ? 18.034 30.222 20.701 1.00 34.84 304 PRO A CA 1
ATOM 2189 C C . PRO A 1 304 ? 17.780 28.739 21.025 1.00 34.84 304 PRO A C 1
ATOM 2191 O O . PRO A 1 304 ? 17.341 27.967 20.178 1.00 34.84 304 PRO A O 1
ATOM 2194 N N . ASP A 1 305 ? 18.059 28.400 22.282 1.00 29.97 305 ASP A N 1
ATOM 2195 C CA . ASP A 1 305 ? 17.454 27.333 23.086 1.00 29.97 305 ASP A CA 1
ATOM 2196 C C . ASP A 1 305 ? 17.619 25.869 22.632 1.00 29.97 305 ASP A C 1
ATOM 2198 O O . ASP A 1 305 ? 16.691 25.223 22.154 1.00 29.97 305 ASP A O 1
ATOM 2202 N N . TYR A 1 306 ? 18.780 25.282 22.946 1.00 26.72 306 TYR A N 1
ATOM 2203 C CA . TYR A 1 306 ? 18.889 23.839 23.199 1.00 26.72 306 TYR A CA 1
ATOM 2204 C C . TYR A 1 306 ? 18.763 23.576 24.707 1.00 26.72 306 TYR A C 1
ATOM 2206 O O . TYR A 1 306 ? 19.659 23.914 25.481 1.00 26.72 306 TYR A O 1
ATOM 2214 N N . GLN A 1 307 ? 17.671 22.938 25.131 1.00 29.69 307 GLN A N 1
ATOM 2215 C CA . GLN A 1 307 ? 17.612 22.266 26.430 1.00 29.69 307 GLN A CA 1
ATOM 2216 C C . GLN A 1 307 ? 18.206 20.863 26.282 1.00 29.69 307 GLN A C 1
ATOM 2218 O O . GLN A 1 307 ? 17.672 20.023 25.562 1.00 29.69 307 GLN A O 1
ATOM 2223 N N . ALA A 1 308 ? 19.321 20.609 26.964 1.00 27.06 308 ALA A N 1
ATOM 2224 C CA . ALA A 1 308 ? 19.880 19.273 27.116 1.00 27.06 308 ALA A CA 1
ATOM 2225 C C . ALA A 1 308 ? 19.305 18.620 28.383 1.00 27.06 308 ALA A C 1
ATOM 2227 O O . ALA A 1 308 ? 19.500 19.126 29.489 1.00 27.06 308 ALA A O 1
ATOM 2228 N N . CYS A 1 309 ? 18.618 17.484 28.240 1.00 24.34 309 CYS A N 1
ATOM 2229 C CA . CYS A 1 309 ? 18.276 16.618 29.366 1.00 24.34 309 CYS A CA 1
ATOM 2230 C C . CYS A 1 309 ? 19.489 15.756 29.731 1.00 24.34 309 CYS A C 1
ATOM 2232 O O . CYS A 1 309 ? 19.866 14.855 28.985 1.00 24.34 309 CYS A O 1
ATOM 2234 N N . ILE A 1 310 ? 20.079 16.008 30.900 1.00 27.94 310 ILE A N 1
ATOM 2235 C CA . ILE A 1 310 ? 20.979 15.061 31.563 1.00 27.94 310 ILE A CA 1
ATOM 2236 C C . ILE A 1 310 ? 20.123 14.269 32.554 1.00 27.94 310 ILE A C 1
ATOM 2238 O O . ILE A 1 310 ? 19.644 14.819 33.544 1.00 27.94 310 ILE A O 1
ATOM 2242 N N . ALA A 1 311 ? 19.908 12.985 32.278 1.00 28.72 311 ALA A N 1
ATOM 2243 C CA . ALA A 1 311 ? 19.280 12.070 33.221 1.00 28.72 311 ALA A CA 1
ATOM 2244 C C . ALA A 1 311 ? 20.323 11.622 34.256 1.00 28.72 311 ALA A C 1
ATOM 2246 O O . ALA A 1 311 ? 21.283 10.934 33.915 1.00 28.72 311 ALA A O 1
ATOM 2247 N N . LEU A 1 312 ? 20.135 12.002 35.521 1.00 37.34 312 LEU A N 1
ATOM 2248 C CA . LEU A 1 312 ? 20.795 11.356 36.655 1.00 37.34 312 LEU A CA 1
ATOM 2249 C C . LEU A 1 312 ? 19.753 10.521 37.408 1.00 37.34 312 LEU A C 1
ATOM 2251 O O . LEU A 1 312 ? 18.655 11.020 37.678 1.00 37.34 312 LEU A O 1
ATOM 2255 N N . PRO A 1 313 ? 20.056 9.260 37.752 1.00 35.47 313 PRO A N 1
ATOM 2256 C CA . PRO A 1 313 ? 19.128 8.429 38.490 1.00 35.47 313 PRO A CA 1
ATOM 2257 C C . PRO A 1 313 ? 19.065 8.917 39.941 1.00 35.47 313 PRO A C 1
ATOM 2259 O O . PRO A 1 313 ? 20.086 9.152 40.585 1.00 35.47 313 PRO A O 1
ATOM 2262 N N . SER A 1 314 ? 17.847 9.008 40.474 1.00 44.50 314 SER A N 1
ATOM 2263 C CA . SER A 1 314 ? 17.533 9.132 41.904 1.00 44.50 314 SER A CA 1
ATOM 2264 C C . SER A 1 314 ? 17.904 10.445 42.613 1.00 44.50 314 SER A C 1
ATOM 2266 O O . SER A 1 314 ? 18.693 10.462 43.548 1.00 44.50 314 SER A O 1
ATOM 2268 N N . THR A 1 315 ? 17.260 11.553 42.234 1.00 36.62 315 THR A N 1
ATOM 2269 C CA . THR A 1 315 ? 16.603 12.511 43.162 1.00 36.62 315 THR A CA 1
ATOM 2270 C C . THR A 1 315 ? 15.958 13.646 42.359 1.00 36.62 315 THR A C 1
ATOM 2272 O O . THR A 1 315 ? 16.577 14.233 41.479 1.00 36.62 315 THR A O 1
ATOM 2275 N N . CYS A 1 316 ? 14.689 13.958 42.633 1.00 27.84 316 CYS A N 1
ATOM 2276 C CA . CYS A 1 316 ? 13.986 15.066 41.987 1.00 27.84 316 CYS A CA 1
ATOM 2277 C C . CYS A 1 316 ? 14.202 16.334 42.826 1.00 27.84 316 CYS A C 1
ATOM 2279 O O . CYS A 1 316 ? 13.632 16.466 43.908 1.00 27.84 316 CYS A O 1
ATOM 2281 N N . THR A 1 317 ? 15.034 17.263 42.355 1.00 30.11 317 THR A N 1
ATOM 2282 C CA . THR A 1 317 ? 15.152 18.613 42.926 1.00 30.11 317 THR A CA 1
ATOM 2283 C C . THR A 1 317 ? 14.598 19.610 41.915 1.00 30.11 317 THR A C 1
ATOM 2285 O O . THR A 1 317 ? 15.147 19.769 40.829 1.00 30.11 317 THR A O 1
ATOM 2288 N N . VAL A 1 318 ? 13.487 20.267 42.252 1.00 30.41 318 VAL A N 1
ATOM 2289 C CA . VAL A 1 318 ? 12.903 21.333 41.427 1.00 30.41 318 VAL A CA 1
ATOM 2290 C C . VAL A 1 318 ? 13.637 22.634 41.743 1.00 30.41 318 VAL A C 1
ATOM 2292 O O . VAL A 1 318 ? 13.516 23.165 42.846 1.00 30.41 318 VAL A O 1
ATOM 2295 N N . LEU A 1 319 ? 14.404 23.144 40.780 1.00 26.06 319 LEU A N 1
ATOM 2296 C CA . LEU A 1 319 ? 15.054 24.449 40.869 1.00 26.06 319 LEU A CA 1
ATOM 2297 C C . LEU A 1 319 ? 14.122 25.512 40.267 1.00 26.06 319 LEU A C 1
ATOM 2299 O O . LEU A 1 319 ? 13.872 25.512 39.064 1.00 26.06 319 LEU A O 1
ATOM 2303 N N . TRP A 1 320 ? 13.608 26.424 41.093 1.00 27.19 320 TRP A N 1
ATOM 2304 C CA . TRP A 1 320 ? 12.931 27.631 40.612 1.00 27.19 320 TRP A CA 1
ATOM 2305 C C . TRP A 1 320 ? 13.978 28.703 40.302 1.00 27.19 320 TRP A C 1
ATOM 2307 O O . TRP A 1 320 ? 14.623 29.219 41.213 1.00 27.19 320 TRP A O 1
ATOM 2317 N N . LEU A 1 321 ? 14.133 29.066 39.028 1.00 29.47 321 LEU A N 1
ATOM 2318 C CA . LEU A 1 321 ? 14.837 30.286 38.636 1.00 29.47 321 LEU A CA 1
ATOM 2319 C C . LEU A 1 321 ? 13.803 31.399 38.451 1.00 29.47 321 LEU A C 1
ATOM 2321 O O . LEU A 1 321 ? 13.031 31.397 37.496 1.00 29.47 321 LEU A O 1
ATOM 2325 N N . ALA A 1 322 ? 13.778 32.345 39.388 1.00 29.42 322 ALA A N 1
ATOM 2326 C CA . ALA A 1 322 ? 13.037 33.588 39.230 1.00 29.42 322 ALA A CA 1
ATOM 2327 C C . ALA A 1 322 ? 13.788 34.494 38.241 1.00 29.42 322 ALA A C 1
ATOM 2329 O O . ALA A 1 322 ? 14.918 34.908 38.502 1.00 29.42 322 ALA A O 1
ATOM 2330 N N . SER A 1 323 ? 13.168 34.812 37.105 1.00 33.53 323 SER A N 1
ATOM 2331 C CA . SER A 1 323 ? 13.667 35.843 36.197 1.00 33.53 323 SER A CA 1
ATOM 2332 C C . SER A 1 323 ? 13.356 37.222 36.783 1.00 33.53 323 SER A C 1
ATOM 2334 O O . SER A 1 323 ? 12.210 37.672 36.747 1.00 33.53 323 SER A O 1
ATOM 2336 N N . ASN A 1 324 ? 14.367 37.908 37.311 1.00 31.22 324 ASN A N 1
ATOM 2337 C CA . ASN A 1 324 ? 14.262 39.334 37.608 1.00 31.22 324 ASN A CA 1
ATOM 2338 C C . ASN A 1 324 ? 14.491 40.128 36.317 1.00 31.22 324 ASN A C 1
ATOM 2340 O O . ASN A 1 324 ? 15.609 40.192 35.808 1.00 31.22 324 ASN A O 1
ATOM 2344 N N . SER A 1 325 ? 13.436 40.754 35.798 1.00 34.78 325 SER A N 1
ATOM 2345 C CA . SER A 1 325 ? 13.549 41.810 34.794 1.00 34.78 325 SER A CA 1
ATOM 2346 C C . SER A 1 325 ? 14.045 43.089 35.473 1.00 34.78 325 SER A C 1
ATOM 234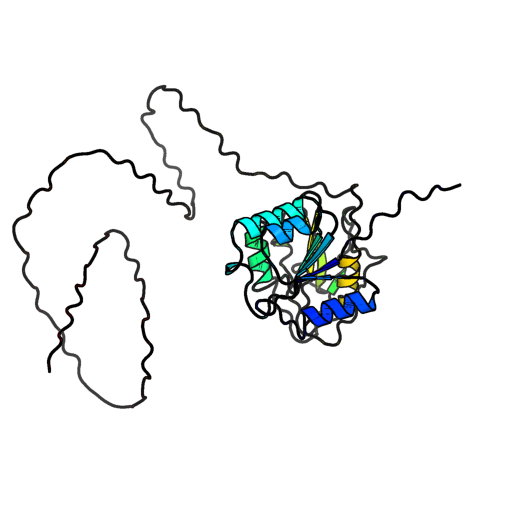8 O O . SER A 1 325 ? 13.295 43.743 36.198 1.00 34.78 325 SER A O 1
ATOM 2350 N N . LEU A 1 326 ? 15.305 43.453 35.244 1.00 31.77 326 LEU A N 1
ATOM 2351 C CA . LEU A 1 326 ? 15.804 44.796 35.530 1.00 31.77 326 LEU A CA 1
ATOM 2352 C C . LEU A 1 326 ? 15.509 45.687 34.320 1.00 31.77 326 LEU A C 1
ATOM 2354 O O . LEU A 1 326 ? 16.169 45.593 33.290 1.00 31.77 326 LEU A O 1
ATOM 2358 N N . THR A 1 327 ? 14.508 46.552 34.452 1.00 45.69 327 THR A N 1
ATOM 2359 C CA . THR A 1 327 ? 14.379 47.763 33.637 1.00 45.69 327 THR A CA 1
ATOM 2360 C C . THR A 1 327 ? 15.233 48.856 34.270 1.00 45.69 327 THR A C 1
ATOM 2362 O O . THR A 1 327 ? 15.028 49.186 35.439 1.00 45.69 327 THR A O 1
ATOM 2365 N N . GLY A 1 328 ? 16.162 49.431 33.511 1.00 37.84 328 GLY A N 1
ATOM 2366 C CA . GLY A 1 328 ? 16.963 50.574 33.938 1.00 37.84 328 GLY A CA 1
ATOM 2367 C C . GLY A 1 328 ? 17.413 51.389 32.733 1.00 37.84 328 GLY A C 1
ATOM 2368 O O . GLY A 1 328 ? 18.132 50.872 31.885 1.00 37.84 328 GLY A O 1
ATOM 2369 N N . SER A 1 329 ? 16.900 52.617 32.695 1.00 40.69 329 SER A N 1
ATOM 2370 C CA . SER A 1 329 ? 17.204 53.774 31.838 1.00 40.69 329 SER A CA 1
ATOM 2371 C C . SER A 1 329 ? 18.679 54.055 31.585 1.00 40.69 329 SER A C 1
ATOM 2373 O O . SER A 1 329 ? 19.452 53.914 32.560 1.00 40.69 329 SER A O 1
#

Nearest PDB structures (foldseek):
  6qur-assembly1_A  TM=6.572E-01  e=5.282E-02  synthetic construct
  8j4r-assembly1_A  TM=6.493E-01  e=8.724E-02  Escherichia coli

Sequence (329 aa):
GFTYGPTAASNIVRVFYNPSFVDVTREAMHMSDDLSAAGIAHEIFTDYSASTWASHGSRSVIIIPELETSSLLPSMAAASRTSLREWVASGGLLVIGNCGGGNEVSLLNSVFSLSLTSCGDYHGGSTIWSLLPGPLPAWSHFDSTSSPSPLPAMSAVRPVCVSSLPTGAIGSYASSGSSSGAAVFEWPFGSGKVIGLAFDWFETSRSAWSSVLTQSASYSASSAGLTAAPTASPTVAGFTYGPTAAPTSIDVFEEDLHQDLFYGLAYSSPTGAPPTLSSPPTALTGAPTMASSPTSANSLQAQPDYQACIALPSTCTVLWLASNSLTGS

Radius of gyration: 28.75 Å; Cα contacts (8 Å, |Δi|>4): 527; chains: 1; bounding box: 74×77×80 Å

Foldseek 3Di:
DDDDDPDPDQAAEEEAQAVQFDPNPFFSVLLVVLCVVVVNDYYYDHDQALVVLQPRDLRHEYEYTHRVNDAPVVVDDPSSLQSNLVSQLSRYEYEYEQCADDRNVVSCCVSVVFDWHWPDKDADFDWKKAFDDDPDFPLDQLDPVQADPTQGGDRTFTFIFQVRDDPQKDQGIDTDPDPGGRCWIWHQHNNHIYIYHRDRRRDPDRDRVSVVSNSSNRRGRDSPGRDDDDPPPPPPPPPPDDDDDDDPDDDDDDDDDDDDDDDDDDDDDDDDDDDDDDDDDDDDDDDDDDDDDDDDDDDDDDDDDDDDDDDDPDDDDDDDDDDDDDDDD